Protein AF-A0A5N6YIL3-F1 (afdb_monomer)

Solvent-accessible surface area (backbone atoms only — not comparable to full-atom values): 10388 Å² total; per-residue (Å²): 143,80,87,73,80,80,81,78,75,79,70,88,49,66,19,78,44,77,46,37,92,93,48,68,44,36,40,37,38,36,15,68,20,83,39,85,85,30,60,76,59,33,37,39,39,32,35,77,88,52,69,51,52,28,44,34,36,44,81,94,46,77,46,50,43,33,53,39,82,91,76,67,27,37,34,36,62,47,80,42,73,48,91,70,85,62,84,55,74,40,79,46,60,37,32,42,35,70,35,73,70,19,73,73,68,75,38,62,24,37,36,31,24,40,88,92,45,95,52,66,40,30,40,36,44,42,38,61,91,93,51,94,54,76,53,49,79,48,75,73,61,86,83,50,70,72,49,53,50,49,53,55,51,54,49,50,52,52,52,50,51,51,52,53,53,48,53,54,55,56,51,54,62,57,71,72,66,75,135

Structure (mmCIF, N/CA/C/O backbone):
data_AF-A0A5N6YIL3-F1
#
_entry.id   AF-A0A5N6YIL3-F1
#
loop_
_atom_site.group_PDB
_atom_site.id
_atom_site.type_symbol
_atom_site.label_atom_id
_atom_site.label_alt_id
_atom_site.label_comp_id
_atom_site.label_asym_id
_atom_site.label_entity_id
_atom_site.label_seq_id
_atom_site.pdbx_PDB_ins_code
_atom_site.Cartn_x
_atom_site.Cartn_y
_atom_site.Cartn_z
_atom_site.occupancy
_atom_site.B_iso_or_equiv
_atom_site.auth_seq_id
_atom_site.auth_comp_id
_atom_site.auth_asym_id
_atom_site.auth_atom_id
_atom_site.pdbx_PDB_model_num
ATOM 1 N N . MET A 1 1 ? -25.261 -40.138 7.888 1.00 40.81 1 MET A N 1
ATOM 2 C CA . MET A 1 1 ? -24.995 -38.822 8.504 1.00 40.81 1 MET A CA 1
ATOM 3 C C . MET A 1 1 ? -23.619 -38.363 8.063 1.00 40.81 1 MET A C 1
ATOM 5 O O . MET A 1 1 ? -22.624 -38.855 8.574 1.00 40.81 1 MET A O 1
ATOM 9 N N . THR A 1 2 ? -23.567 -37.462 7.089 1.00 29.12 2 THR A N 1
ATOM 10 C CA . THR A 1 2 ? -22.357 -36.695 6.779 1.00 29.12 2 THR A CA 1
ATOM 11 C C . THR A 1 2 ? -22.832 -35.362 6.229 1.00 29.12 2 THR A C 1
ATOM 13 O O . THR A 1 2 ? -23.078 -35.212 5.038 1.00 29.12 2 THR A O 1
ATOM 16 N N . ILE A 1 3 ? -23.066 -34.413 7.132 1.00 36.16 3 ILE A N 1
ATOM 17 C CA . ILE A 1 3 ? -23.205 -33.011 6.754 1.00 36.16 3 ILE A CA 1
ATOM 18 C C . ILE A 1 3 ? -21.769 -32.513 6.644 1.00 36.16 3 ILE A C 1
ATOM 20 O O . ILE A 1 3 ? -21.160 -32.123 7.636 1.00 36.16 3 ILE A O 1
ATOM 24 N N . ALA A 1 4 ? -21.189 -32.632 5.453 1.00 33.50 4 ALA A N 1
ATOM 25 C CA . ALA A 1 4 ? -20.004 -31.856 5.133 1.00 33.50 4 ALA A CA 1
ATOM 26 C C . ALA A 1 4 ? -20.472 -30.403 4.960 1.00 33.50 4 ALA A C 1
ATOM 28 O O . ALA A 1 4 ? -21.362 -30.164 4.136 1.00 33.50 4 ALA A O 1
ATOM 29 N N . PRO A 1 5 ? -19.941 -29.430 5.719 1.00 37.59 5 PRO A N 1
ATOM 30 C CA . PRO A 1 5 ? -20.230 -28.042 5.428 1.00 37.59 5 PRO A CA 1
ATOM 31 C C . PRO A 1 5 ? -19.590 -27.729 4.075 1.00 37.59 5 PRO A C 1
ATOM 33 O O . PRO A 1 5 ? -18.383 -27.874 3.878 1.00 37.59 5 PRO A O 1
ATOM 36 N N . LYS A 1 6 ? -20.430 -27.354 3.110 1.00 39.25 6 LYS A N 1
ATOM 37 C CA . LYS A 1 6 ? -20.003 -26.744 1.855 1.00 39.25 6 LYS A CA 1
ATOM 38 C C . LYS A 1 6 ? -19.423 -25.381 2.241 1.00 39.25 6 LYS A C 1
ATOM 40 O O . LYS A 1 6 ? -20.169 -24.433 2.463 1.00 39.25 6 LYS A O 1
ATOM 45 N N . ASN A 1 7 ? -18.109 -25.320 2.433 1.00 40.94 7 ASN A N 1
ATOM 46 C CA . ASN A 1 7 ? -17.397 -24.071 2.669 1.00 40.94 7 ASN A CA 1
ATOM 47 C C . ASN A 1 7 ? -17.441 -23.230 1.385 1.00 40.94 7 ASN A C 1
ATOM 49 O O . ASN A 1 7 ? -16.516 -23.274 0.576 1.00 40.94 7 ASN A O 1
ATOM 53 N N . ASP A 1 8 ? -18.504 -22.447 1.211 1.00 41.22 8 ASP A N 1
ATOM 54 C CA . ASP A 1 8 ? -18.433 -21.211 0.436 1.00 41.22 8 ASP A CA 1
ATOM 55 C C . ASP A 1 8 ? -17.625 -20.202 1.268 1.00 41.22 8 ASP A C 1
ATOM 57 O O . ASP A 1 8 ? -18.160 -19.326 1.949 1.00 41.22 8 ASP A O 1
ATOM 61 N N . GLU A 1 9 ? -16.299 -20.358 1.265 1.00 46.47 9 GLU A N 1
ATOM 62 C CA . GLU A 1 9 ? -15.396 -19.310 1.733 1.00 46.47 9 GLU A CA 1
ATOM 63 C C . GLU A 1 9 ? -15.541 -18.117 0.780 1.00 46.47 9 GLU A C 1
ATOM 65 O O . GLU A 1 9 ? -14.911 -18.040 -0.277 1.00 46.47 9 GLU A O 1
ATOM 70 N N . HIS A 1 10 ? -16.414 -17.175 1.139 1.00 54.00 10 HIS A N 1
ATOM 71 C CA . HIS A 1 10 ? -16.491 -15.863 0.509 1.00 54.00 10 HIS A CA 1
ATOM 72 C C . HIS A 1 10 ? -15.166 -15.120 0.740 1.00 54.00 10 HIS A C 1
ATOM 74 O O . HIS A 1 10 ? -15.014 -14.347 1.684 1.00 54.00 10 HIS A O 1
ATOM 80 N N . TYR A 1 11 ? -14.177 -15.354 -0.123 1.00 63.38 11 TYR A N 1
ATOM 81 C CA . TYR A 1 11 ? -12.958 -14.556 -0.138 1.00 63.38 11 TYR A CA 1
ATOM 82 C C . TYR A 1 11 ? -13.319 -13.114 -0.495 1.00 63.38 11 TYR A C 1
ATOM 84 O O . TYR A 1 11 ? -13.776 -12.843 -1.610 1.00 63.38 11 TYR A O 1
ATOM 92 N N . SER A 1 12 ? -13.084 -12.182 0.428 1.00 78.88 12 SER A N 1
ATOM 93 C CA . SER A 1 12 ? -13.209 -10.753 0.144 1.00 78.88 12 SER A CA 1
ATOM 94 C C . SER A 1 12 ? -12.291 -10.382 -1.017 1.00 78.88 12 SER A C 1
ATOM 96 O O . SER A 1 12 ? -11.067 -10.518 -0.934 1.00 78.88 12 SER A O 1
ATOM 98 N N . ARG A 1 13 ? -12.891 -9.931 -2.120 1.00 88.12 13 ARG A N 1
ATOM 99 C CA . ARG A 1 13 ? -12.163 -9.457 -3.296 1.00 88.12 13 ARG A CA 1
ATOM 100 C C . ARG A 1 13 ? -11.974 -7.952 -3.208 1.00 88.12 13 ARG A C 1
ATOM 102 O O . ARG A 1 13 ? -12.906 -7.218 -2.887 1.00 88.12 13 ARG A O 1
ATOM 109 N N . TYR A 1 14 ? -10.759 -7.525 -3.523 1.00 92.06 14 TYR A N 1
ATOM 110 C CA . TYR A 1 14 ? -10.391 -6.123 -3.621 1.00 92.06 14 TYR A CA 1
ATOM 111 C C . TYR A 1 14 ? -9.847 -5.844 -5.013 1.00 92.06 14 TYR A C 1
ATOM 113 O O . TYR A 1 14 ? -9.112 -6.661 -5.574 1.00 92.06 14 TYR A O 1
ATOM 121 N N . PHE A 1 15 ? -10.160 -4.666 -5.536 1.00 93.50 15 PHE A N 1
ATOM 122 C CA . PHE A 1 15 ? -9.671 -4.206 -6.823 1.00 93.50 15 PHE A CA 1
ATOM 123 C C . PHE A 1 15 ? -8.750 -3.013 -6.606 1.00 93.50 15 PHE A C 1
ATOM 125 O O . PHE A 1 15 ? -9.125 -2.035 -5.958 1.00 93.50 15 PHE A O 1
ATOM 132 N N . VAL A 1 16 ? -7.534 -3.103 -7.142 1.00 94.50 16 VAL A N 1
ATOM 133 C CA . VAL A 1 16 ? -6.548 -2.021 -7.114 1.00 94.50 16 VAL A CA 1
ATOM 134 C C . VAL A 1 16 ? -6.552 -1.358 -8.483 1.00 94.50 16 VAL A C 1
ATOM 136 O O . VAL A 1 16 ? -6.083 -1.930 -9.465 1.00 94.50 16 VAL A O 1
ATOM 139 N N . HIS A 1 17 ? -7.085 -0.146 -8.550 1.00 95.19 17 HIS A N 1
ATOM 140 C CA . HIS A 1 17 ? -7.058 0.670 -9.752 1.00 95.19 17 HIS A CA 1
ATOM 141 C C . HIS A 1 17 ? -5.819 1.565 -9.732 1.00 95.19 17 HIS A C 1
ATOM 143 O O . HIS A 1 17 ? -5.645 2.348 -8.800 1.00 95.19 17 HIS A O 1
ATOM 149 N N . ILE A 1 18 ? -4.966 1.460 -10.752 1.00 93.44 18 ILE A N 1
ATOM 150 C CA . ILE A 1 18 ? -3.751 2.270 -10.885 1.00 93.44 18 ILE A CA 1
ATOM 151 C C . ILE A 1 18 ? -3.903 3.173 -12.107 1.00 93.44 18 ILE A C 1
ATOM 153 O O . ILE A 1 18 ? -4.076 2.688 -13.224 1.00 93.44 18 ILE A O 1
ATOM 157 N N . ASN A 1 19 ? -3.802 4.479 -11.893 1.00 91.50 19 ASN A N 1
ATOM 158 C CA . ASN A 1 19 ? -3.755 5.493 -12.935 1.00 91.50 19 ASN A CA 1
ATOM 159 C C . ASN A 1 19 ? -2.422 6.255 -12.872 1.00 91.50 19 ASN A C 1
ATOM 161 O O . ASN A 1 19 ? -1.702 6.222 -11.873 1.00 91.50 19 ASN A O 1
ATOM 165 N N . GLY A 1 20 ? -2.086 6.949 -13.957 1.00 79.94 20 GLY A N 1
ATOM 166 C CA . GLY A 1 20 ? -0.891 7.777 -14.034 1.00 79.94 20 GLY A CA 1
ATOM 167 C C . GLY A 1 20 ? 0.245 7.161 -14.837 1.00 79.94 20 GLY A C 1
ATOM 168 O O . GLY A 1 20 ? 1.365 7.634 -14.737 1.00 79.94 20 GLY A O 1
ATOM 169 N N . LEU A 1 21 ? 0.003 6.148 -15.678 1.00 71.81 21 LEU A N 1
ATOM 170 C CA . LEU A 1 21 ? 1.027 5.589 -16.581 1.00 71.81 21 LEU A CA 1
ATOM 171 C C . LEU A 1 21 ? 1.721 6.667 -17.433 1.00 71.81 21 LEU A C 1
ATOM 173 O O . LEU A 1 21 ? 2.942 6.620 -17.566 1.00 71.81 21 LEU A O 1
ATOM 177 N N . PHE A 1 22 ? 0.982 7.689 -17.870 1.00 74.00 22 PHE A N 1
ATOM 178 C CA . PHE A 1 22 ? 1.474 8.780 -18.725 1.00 74.00 22 PHE A CA 1
ATOM 179 C C . PHE A 1 22 ? 1.657 10.130 -18.009 1.00 74.00 22 PHE A C 1
ATOM 181 O O . PHE A 1 22 ? 1.953 11.126 -18.655 1.00 74.00 22 PHE A O 1
ATOM 188 N N . HIS A 1 23 ? 1.498 10.178 -16.683 1.00 83.81 23 HIS A N 1
ATOM 189 C CA . HIS A 1 23 ? 1.647 11.405 -15.890 1.00 83.81 23 HIS A CA 1
ATOM 190 C C . HIS A 1 23 ? 2.804 11.291 -14.900 1.00 83.81 23 HIS A C 1
ATOM 192 O O . HIS A 1 23 ? 3.223 10.188 -14.558 1.00 83.81 23 HIS A O 1
ATOM 198 N N . ASP A 1 24 ? 3.305 12.410 -14.385 1.00 89.12 24 ASP A N 1
ATOM 199 C CA . ASP A 1 24 ? 4.356 12.389 -13.356 1.00 89.12 24 ASP A CA 1
ATOM 200 C C . ASP A 1 24 ? 3.867 11.812 -12.028 1.00 89.12 24 ASP A C 1
ATOM 202 O O . ASP A 1 24 ? 4.653 11.290 -11.236 1.00 89.12 24 ASP A O 1
ATOM 206 N N . ASN A 1 25 ? 2.558 11.875 -11.798 1.00 93.19 25 ASN A N 1
ATOM 207 C CA . ASN A 1 25 ? 1.914 11.340 -10.615 1.00 93.19 25 ASN A CA 1
ATOM 208 C C . ASN A 1 25 ? 1.293 9.978 -10.912 1.00 93.19 25 ASN A C 1
ATOM 210 O O . ASN A 1 25 ? 0.727 9.747 -11.977 1.00 93.19 25 ASN A O 1
ATOM 214 N N . THR A 1 26 ? 1.418 9.084 -9.941 1.00 94.81 26 THR A N 1
ATOM 215 C CA . THR A 1 26 ? 0.742 7.792 -9.890 1.00 94.81 26 THR A CA 1
ATOM 216 C C . THR A 1 26 ? -0.353 7.875 -8.844 1.00 94.81 26 THR A C 1
ATOM 218 O O . THR A 1 26 ? -0.092 8.285 -7.711 1.00 94.81 26 THR A O 1
ATOM 221 N N . ASP A 1 27 ? -1.552 7.464 -9.232 1.00 96.06 27 ASP A N 1
ATOM 222 C CA . ASP A 1 27 ? -2.732 7.389 -8.383 1.00 96.06 27 ASP A CA 1
ATOM 223 C C . ASP A 1 27 ? -3.147 5.927 -8.242 1.00 96.06 27 ASP A C 1
ATOM 225 O O . ASP A 1 27 ? -3.363 5.232 -9.232 1.00 96.06 27 ASP A O 1
ATOM 229 N N . ILE A 1 28 ? -3.270 5.454 -7.010 1.00 96.31 28 ILE A N 1
ATOM 230 C CA . ILE A 1 28 ? -3.708 4.100 -6.681 1.00 96.31 28 ILE A CA 1
ATOM 231 C C . ILE A 1 28 ? -4.981 4.220 -5.864 1.00 96.31 28 ILE A C 1
ATOM 233 O O . ILE A 1 28 ? -4.991 4.907 -4.850 1.00 96.31 28 ILE A O 1
ATOM 237 N N . THR A 1 29 ? -6.045 3.543 -6.276 1.00 97.25 29 THR A N 1
ATOM 238 C CA . THR A 1 29 ? -7.324 3.506 -5.557 1.00 97.25 29 THR A CA 1
ATOM 239 C C . THR A 1 29 ? -7.681 2.062 -5.238 1.00 97.25 29 THR A C 1
ATOM 241 O O . THR A 1 29 ? -7.625 1.199 -6.114 1.00 97.25 29 THR A O 1
ATOM 244 N N . LEU A 1 30 ? -8.029 1.788 -3.981 1.00 96.19 30 LEU A N 1
ATOM 245 C CA . LEU A 1 30 ? -8.488 0.475 -3.539 1.00 96.19 30 LEU A CA 1
ATOM 246 C C . LEU A 1 30 ? -10.014 0.457 -3.461 1.00 96.19 30 LEU A C 1
ATOM 248 O O . LEU A 1 30 ? -10.611 1.338 -2.844 1.00 96.19 30 LEU A O 1
ATOM 252 N N . HIS A 1 31 ? -10.631 -0.577 -4.025 1.00 94.94 31 HIS A N 1
ATOM 253 C CA . HIS A 1 31 ? -12.078 -0.770 -4.033 1.00 94.94 31 HIS A CA 1
ATOM 254 C C . HIS A 1 31 ? -12.471 -2.066 -3.314 1.00 94.94 31 HIS A C 1
ATOM 256 O O . HIS A 1 31 ? -11.799 -3.089 -3.448 1.00 94.94 31 HIS A O 1
ATOM 262 N N . ALA A 1 32 ? -13.594 -2.034 -2.593 1.00 92.81 32 ALA A N 1
ATOM 263 C CA . ALA A 1 32 ? -14.222 -3.194 -1.951 1.00 92.81 32 ALA A CA 1
ATOM 264 C C . ALA A 1 32 ? -15.076 -4.004 -2.946 1.00 92.81 32 ALA A C 1
ATOM 266 O O . ALA A 1 32 ? -16.286 -4.141 -2.779 1.00 92.81 32 ALA A O 1
ATOM 267 N N . SER A 1 33 ? -14.470 -4.442 -4.043 1.00 90.94 33 SER A N 1
ATOM 268 C CA . SER A 1 33 ? -15.115 -5.198 -5.120 1.00 90.94 33 SER A CA 1
ATOM 269 C C . SER A 1 33 ? -14.034 -5.893 -5.947 1.00 90.94 33 SER A C 1
ATOM 271 O O . SER A 1 33 ? -12.845 -5.640 -5.771 1.00 90.94 33 SER A O 1
ATOM 273 N N . ASP A 1 34 ? -14.437 -6.749 -6.873 1.00 89.50 34 ASP A N 1
ATOM 274 C CA . ASP A 1 34 ? -13.591 -7.275 -7.941 1.00 89.50 34 ASP A CA 1
ATOM 275 C C . ASP A 1 34 ? -13.427 -6.307 -9.128 1.00 89.50 34 ASP A C 1
ATOM 277 O O . ASP A 1 34 ? -12.701 -6.616 -10.072 1.00 89.50 34 ASP A O 1
ATOM 281 N N . SER A 1 35 ? -14.046 -5.123 -9.077 1.00 91.00 35 SER A N 1
ATOM 282 C CA . SER A 1 35 ? -13.942 -4.096 -10.114 1.00 91.00 35 SER A CA 1
ATOM 283 C C . SER A 1 35 ? -13.766 -2.681 -9.551 1.00 91.00 35 SER A C 1
ATOM 285 O O . SER A 1 35 ? -14.031 -2.403 -8.378 1.00 91.00 35 SER A O 1
ATOM 287 N N . LYS A 1 36 ? -13.380 -1.742 -10.427 1.00 90.00 36 LYS A N 1
ATOM 288 C CA . LYS A 1 36 ? -13.261 -0.304 -10.112 1.00 90.00 36 LYS A CA 1
ATOM 289 C C . LYS A 1 36 ? -14.585 0.379 -9.740 1.00 90.00 36 LYS A C 1
ATOM 291 O O . LYS A 1 36 ? -14.569 1.517 -9.287 1.00 90.00 36 LYS A O 1
ATOM 296 N N . ASN A 1 37 ? -15.720 -0.283 -9.961 1.00 91.38 37 ASN A N 1
ATOM 297 C CA . ASN A 1 37 ? -17.044 0.278 -9.685 1.00 91.38 37 ASN A CA 1
ATOM 298 C C . ASN A 1 37 ? -17.467 0.078 -8.219 1.00 91.38 37 ASN A C 1
ATOM 300 O O . ASN A 1 37 ? -18.498 0.595 -7.799 1.00 91.38 37 ASN A O 1
ATOM 304 N N . GLY A 1 38 ? -16.690 -0.677 -7.435 1.00 90.00 38 GLY A N 1
ATOM 305 C CA . GLY A 1 38 ? -16.943 -0.861 -6.011 1.00 90.00 38 GLY A CA 1
ATOM 306 C C . GLY A 1 38 ? -16.648 0.379 -5.170 1.00 90.00 38 GLY A C 1
ATOM 307 O O . GLY A 1 38 ? -15.915 1.284 -5.582 1.00 90.00 38 GLY A O 1
ATOM 308 N N . ARG A 1 39 ? -17.162 0.367 -3.933 1.00 93.62 39 ARG A N 1
ATOM 309 C CA . ARG A 1 39 ? -16.903 1.404 -2.923 1.00 93.62 39 ARG A CA 1
ATOM 310 C C . ARG A 1 39 ? -15.400 1.616 -2.743 1.00 93.62 39 ARG A C 1
ATOM 312 O O . ARG A 1 39 ? -14.673 0.658 -2.473 1.00 93.62 39 ARG A O 1
ATOM 319 N N . ILE A 1 40 ? -14.965 2.869 -2.840 1.00 95.06 40 ILE A N 1
ATOM 320 C CA . ILE A 1 40 ? -13.581 3.263 -2.572 1.00 95.06 40 ILE A CA 1
ATOM 321 C C . ILE A 1 40 ? -13.295 3.072 -1.082 1.00 95.06 40 ILE A C 1
ATOM 323 O O . ILE A 1 40 ? -14.031 3.561 -0.228 1.00 95.06 40 ILE A O 1
ATOM 327 N N . LEU A 1 41 ? -12.225 2.343 -0.783 1.00 94.44 41 LEU A N 1
ATOM 328 C CA . LEU A 1 41 ? -11.725 2.135 0.572 1.00 94.44 41 LEU A CA 1
ATOM 329 C C . LEU A 1 41 ? -10.643 3.151 0.931 1.00 94.44 41 LEU A C 1
ATOM 331 O O . LEU A 1 41 ? -10.586 3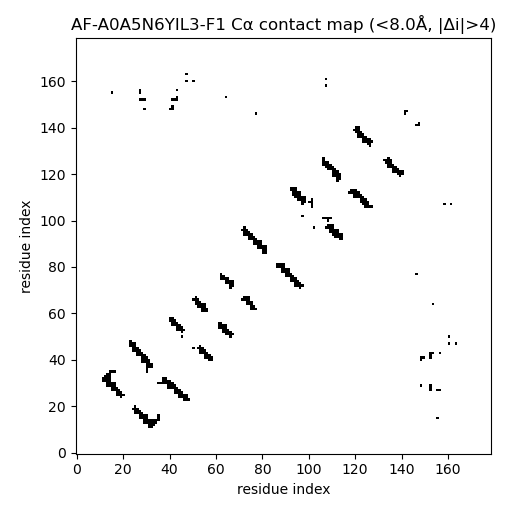.609 2.065 1.00 94.44 41 LEU A O 1
ATOM 335 N N . GLY A 1 42 ? -9.806 3.521 -0.035 1.00 95.62 42 GL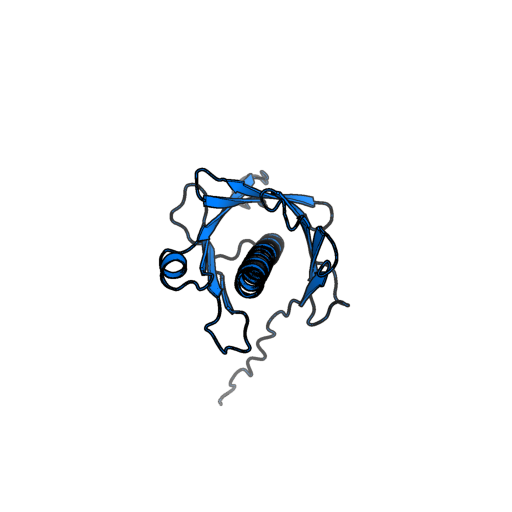Y A N 1
ATOM 336 C CA . GLY A 1 42 ? -8.753 4.509 0.144 1.00 95.62 42 GLY A CA 1
ATOM 337 C C . GLY A 1 42 ? -7.933 4.704 -1.122 1.00 95.62 42 GLY A C 1
ATOM 338 O O . GLY A 1 42 ? -8.082 3.964 -2.099 1.00 95.62 42 GLY A O 1
ATOM 339 N N . SER A 1 43 ? -7.053 5.697 -1.097 1.00 97.00 43 SER A N 1
ATOM 340 C CA . SER A 1 43 ? -6.196 6.035 -2.227 1.00 97.00 43 SER A CA 1
ATOM 341 C C . SER A 1 43 ? -4.786 6.416 -1.801 1.00 97.00 43 SER A C 1
ATOM 343 O O . SER A 1 43 ? -4.575 6.986 -0.732 1.00 97.00 43 SER A O 1
ATOM 345 N N . CYS A 1 44 ? -3.819 6.138 -2.667 1.00 97.06 44 CYS A N 1
ATOM 346 C CA . CYS A 1 44 ? -2.439 6.558 -2.529 1.00 97.06 44 CYS A CA 1
ATOM 347 C C . CYS A 1 44 ? -2.007 7.355 -3.759 1.00 97.06 44 CYS A C 1
ATOM 349 O O . CYS A 1 44 ? -2.240 6.919 -4.884 1.00 97.06 44 CYS A O 1
ATOM 351 N N . ARG A 1 45 ? -1.348 8.496 -3.550 1.00 96.31 45 ARG A N 1
ATOM 352 C CA . ARG A 1 45 ? -0.770 9.315 -4.620 1.00 96.31 45 ARG A CA 1
ATOM 353 C C . ARG A 1 45 ? 0.710 9.551 -4.370 1.00 96.31 45 ARG A C 1
ATOM 355 O O . ARG A 1 45 ? 1.104 9.919 -3.262 1.00 96.31 45 ARG A O 1
ATOM 362 N N . PHE A 1 46 ? 1.528 9.411 -5.406 1.00 95.62 46 PHE A N 1
ATOM 363 C CA . PHE A 1 46 ? 2.937 9.799 -5.354 1.00 95.62 46 PHE A CA 1
ATOM 364 C C . PHE A 1 46 ? 3.475 10.224 -6.715 1.00 95.62 46 PHE A C 1
ATOM 366 O O . PHE A 1 46 ? 2.994 9.785 -7.757 1.00 95.62 46 PHE A O 1
ATOM 373 N N . ASN A 1 47 ? 4.517 11.050 -6.700 1.00 93.69 47 ASN A N 1
ATOM 374 C CA . ASN A 1 47 ? 5.254 11.408 -7.901 1.00 93.69 47 ASN A CA 1
ATOM 375 C C . ASN A 1 47 ? 6.286 10.313 -8.223 1.00 93.69 47 ASN A C 1
ATOM 377 O O . ASN A 1 47 ? 7.026 9.860 -7.348 1.00 93.69 47 ASN A O 1
ATOM 381 N N . LYS A 1 48 ? 6.361 9.889 -9.486 1.00 87.81 48 LYS A N 1
ATOM 382 C CA . LYS A 1 48 ? 7.214 8.782 -9.955 1.00 87.81 48 LYS A CA 1
ATOM 383 C C . LYS A 1 48 ? 8.706 9.008 -9.717 1.00 87.81 48 LYS A C 1
ATOM 385 O O . LYS A 1 48 ? 9.457 8.033 -9.588 1.00 87.81 48 LYS A O 1
ATOM 390 N N . PHE A 1 49 ? 9.119 10.273 -9.683 1.00 86.62 49 PHE A N 1
ATOM 391 C CA . PHE A 1 49 ? 10.495 10.709 -9.462 1.00 86.62 49 PHE A CA 1
ATOM 392 C C . PHE A 1 49 ? 10.756 11.027 -7.983 1.00 86.62 49 PHE A C 1
ATOM 394 O O . PHE A 1 49 ? 11.864 10.816 -7.498 1.00 86.62 49 PHE A O 1
ATOM 401 N N . HIS A 1 50 ? 9.717 11.403 -7.230 1.00 88.75 50 HIS A N 1
ATOM 402 C CA . HIS A 1 50 ? 9.794 11.752 -5.808 1.00 88.75 50 HIS A CA 1
ATOM 403 C C . HIS A 1 50 ? 8.959 10.786 -4.958 1.00 88.75 50 HIS A C 1
ATOM 405 O O . HIS A 1 50 ? 7.870 11.096 -4.484 1.00 88.75 50 HIS A O 1
ATOM 411 N N . THR A 1 51 ? 9.494 9.578 -4.762 1.00 87.56 51 THR A N 1
ATOM 412 C CA . THR A 1 51 ? 8.793 8.470 -4.077 1.00 87.56 51 THR A CA 1
ATOM 413 C C . THR A 1 51 ? 9.112 8.358 -2.581 1.00 87.56 51 THR A C 1
ATOM 415 O O . THR A 1 51 ? 8.801 7.344 -1.953 1.00 87.56 51 THR A O 1
ATOM 418 N N . THR A 1 52 ? 9.776 9.359 -1.999 1.00 92.88 52 THR A N 1
ATOM 419 C CA . THR A 1 52 ? 10.134 9.391 -0.570 1.00 92.88 52 THR A CA 1
ATOM 420 C C . THR A 1 52 ? 8.942 9.696 0.329 1.00 92.88 52 THR A C 1
ATOM 422 O O . THR A 1 52 ? 8.962 9.342 1.502 1.00 92.88 52 THR A O 1
ATOM 425 N N . ARG A 1 53 ? 7.893 10.313 -0.219 1.00 94.94 53 ARG A N 1
ATOM 426 C CA . ARG A 1 53 ? 6.648 10.622 0.478 1.00 94.94 53 ARG A CA 1
ATOM 427 C C . ARG A 1 53 ? 5.476 10.305 -0.437 1.00 94.94 53 ARG A C 1
ATOM 429 O O . ARG A 1 53 ? 5.341 10.910 -1.496 1.00 94.94 53 ARG A O 1
ATOM 436 N N . MET A 1 54 ? 4.634 9.367 -0.023 1.00 96.88 54 MET A N 1
ATOM 437 C CA . MET A 1 54 ? 3.405 9.021 -0.736 1.00 96.88 54 MET A CA 1
ATOM 438 C C . MET A 1 54 ? 2.213 9.413 0.126 1.00 96.88 54 MET A C 1
ATOM 440 O O . MET A 1 54 ? 2.159 9.064 1.305 1.00 96.88 54 MET A O 1
ATOM 444 N N . HIS A 1 55 ? 1.282 10.164 -0.448 1.00 96.81 55 HIS A N 1
ATOM 445 C CA . HIS A 1 55 ? 0.073 10.600 0.235 1.00 96.81 55 HIS A CA 1
ATOM 446 C C . HIS A 1 55 ? -0.906 9.434 0.329 1.00 96.81 55 HIS A C 1
ATOM 448 O O . HIS A 1 55 ? -1.120 8.748 -0.668 1.00 96.81 55 HIS A O 1
ATOM 454 N N . LEU A 1 56 ? -1.489 9.215 1.503 1.00 95.88 56 LEU A N 1
ATOM 455 C CA . LEU A 1 56 ? -2.507 8.201 1.758 1.00 95.88 56 LEU A CA 1
ATOM 456 C C . LEU A 1 56 ? -3.798 8.897 2.183 1.00 95.88 56 LEU A C 1
ATOM 458 O O . LEU A 1 56 ? -3.775 9.831 2.984 1.00 95.88 56 LEU A O 1
ATOM 462 N N . THR A 1 57 ? -4.925 8.421 1.674 1.00 94.31 57 THR A N 1
ATOM 463 C CA . THR A 1 57 ? -6.259 8.919 2.019 1.00 94.31 57 THR A CA 1
ATOM 464 C C . THR A 1 57 ? -7.166 7.736 2.305 1.00 94.31 57 THR A C 1
ATOM 466 O O . THR A 1 57 ? -7.205 6.784 1.525 1.00 94.31 57 THR A O 1
ATOM 469 N N . LEU A 1 58 ? -7.874 7.788 3.428 1.00 89.56 58 LEU A N 1
ATOM 470 C CA . LEU A 1 58 ? -8.754 6.733 3.909 1.00 89.56 58 LEU A CA 1
ATOM 471 C C . LEU A 1 58 ? -10.025 7.366 4.487 1.00 89.56 58 LEU A C 1
ATOM 473 O O . LEU A 1 58 ? -10.033 7.810 5.634 1.00 89.56 58 LEU A O 1
ATOM 477 N N . GLY A 1 59 ? -11.086 7.451 3.681 1.00 83.81 59 GLY A N 1
ATOM 478 C CA . GLY A 1 59 ? -12.232 8.303 4.016 1.00 83.81 59 GLY A CA 1
ATOM 479 C C . GLY A 1 59 ? -11.765 9.742 4.263 1.00 83.81 59 GLY A C 1
ATOM 480 O O . GLY A 1 59 ? -11.062 10.305 3.426 1.00 83.81 59 GLY A O 1
ATOM 481 N N . ASP A 1 60 ? -12.074 10.282 5.442 1.00 80.12 60 ASP A N 1
ATOM 482 C CA . ASP A 1 60 ? -11.671 11.637 5.853 1.00 80.12 60 ASP A CA 1
ATOM 483 C C . ASP A 1 60 ? -10.252 11.708 6.451 1.00 80.12 60 ASP A C 1
ATOM 485 O O . ASP A 1 60 ? -9.742 12.788 6.749 1.00 80.12 60 ASP A O 1
ATOM 489 N N . GLN A 1 61 ? -9.586 10.565 6.648 1.00 82.94 61 GLN A N 1
ATOM 490 C CA . GLN A 1 61 ? -8.245 10.521 7.226 1.00 82.94 61 GLN A CA 1
ATOM 491 C C . GLN A 1 61 ? -7.165 10.665 6.154 1.00 82.94 61 GLN A C 1
ATOM 493 O O . GLN A 1 61 ? -7.190 9.997 5.118 1.00 82.94 61 GLN A O 1
ATOM 498 N N . GLN A 1 62 ? -6.155 11.484 6.448 1.00 89.69 62 GLN A N 1
ATOM 499 C CA . GLN A 1 62 ? -4.939 11.602 5.647 1.00 89.69 62 GLN A CA 1
ATOM 500 C C . GLN A 1 62 ? -3.729 11.080 6.419 1.00 89.69 62 GLN A C 1
ATOM 502 O O . GLN A 1 62 ? -3.590 11.291 7.624 1.00 89.69 62 GLN A O 1
ATOM 507 N N . SER A 1 63 ? -2.838 10.389 5.715 1.00 91.06 63 SER A N 1
ATOM 508 C CA . SER A 1 63 ? -1.585 9.868 6.260 1.00 91.06 63 SER A CA 1
ATOM 509 C C . SER A 1 63 ? -0.510 9.860 5.172 1.00 91.06 63 SER A C 1
ATOM 511 O O . SER A 1 63 ? -0.747 10.264 4.032 1.00 91.06 63 SER A O 1
ATOM 513 N N . TYR A 1 64 ? 0.693 9.412 5.518 1.00 94.56 64 TYR A N 1
ATOM 514 C CA . TYR A 1 64 ? 1.814 9.341 4.589 1.00 94.56 64 TYR A CA 1
ATOM 515 C C . TYR A 1 64 ? 2.558 8.019 4.726 1.00 94.56 64 TYR A C 1
ATOM 517 O O . TYR A 1 64 ? 2.754 7.521 5.834 1.00 94.56 64 TYR A O 1
ATOM 525 N N . LEU A 1 65 ? 3.004 7.495 3.585 1.00 96.56 65 LEU A N 1
ATOM 526 C CA . LEU A 1 65 ? 4.023 6.458 3.502 1.00 96.56 65 LEU A CA 1
ATOM 527 C C . LEU A 1 65 ? 5.373 7.141 3.246 1.00 96.56 65 LEU A C 1
ATOM 529 O O . LEU A 1 65 ? 5.593 7.711 2.173 1.00 96.56 65 LEU A O 1
ATOM 533 N N . MET A 1 66 ? 6.251 7.119 4.245 1.00 96.69 66 MET A N 1
ATOM 534 C CA . MET A 1 66 ? 7.497 7.885 4.294 1.00 96.69 66 MET A CA 1
ATOM 535 C C . MET A 1 66 ? 8.708 6.964 4.164 1.00 96.69 66 MET A C 1
ATOM 537 O O . MET A 1 66 ? 8.840 6.005 4.912 1.00 96.69 66 MET A O 1
ATOM 541 N N . PHE A 1 67 ? 9.616 7.257 3.238 1.00 96.06 67 PHE A N 1
ATOM 542 C CA . PHE A 1 67 ? 10.896 6.564 3.140 1.00 96.06 67 PHE A CA 1
ATOM 543 C C . PHE A 1 67 ? 11.899 7.160 4.126 1.00 96.06 67 PHE A C 1
ATOM 545 O O . PHE A 1 67 ? 12.132 8.368 4.112 1.00 96.06 67 PHE A O 1
ATOM 552 N N . SER A 1 68 ? 12.547 6.311 4.916 1.00 93.38 68 SER A N 1
ATOM 553 C CA . SER A 1 68 ? 13.687 6.677 5.753 1.00 93.38 68 SER A CA 1
ATOM 554 C C . SER A 1 68 ? 14.976 6.160 5.101 1.00 93.38 68 SER A C 1
ATOM 556 O O . SER A 1 68 ? 15.204 4.948 5.094 1.00 93.38 68 SER A O 1
ATOM 558 N N . PRO A 1 69 ? 15.842 7.042 4.559 1.00 88.50 69 PRO A N 1
ATOM 559 C CA . PRO A 1 69 ? 17.101 6.628 3.936 1.00 88.50 69 PRO A CA 1
ATOM 560 C C . PRO A 1 69 ? 18.046 5.907 4.899 1.00 88.50 69 PRO A C 1
ATOM 562 O O . PRO A 1 69 ? 18.738 4.983 4.491 1.00 88.50 69 PRO A O 1
ATOM 565 N N . GLN A 1 70 ? 18.034 6.298 6.177 1.00 87.50 70 GLN A N 1
ATOM 566 C CA . GLN A 1 70 ? 18.890 5.731 7.225 1.00 87.50 70 GLN A CA 1
ATOM 567 C C . GLN A 1 70 ? 18.569 4.257 7.491 1.00 87.50 70 GLN A C 1
ATOM 569 O O . GLN A 1 70 ? 19.466 3.443 7.667 1.00 87.50 70 GLN A O 1
ATOM 574 N N . SER A 1 71 ? 17.279 3.913 7.501 1.00 85.69 71 SER A N 1
ATOM 575 C CA . SER A 1 71 ? 16.820 2.543 7.751 1.00 85.69 71 SER A CA 1
ATOM 576 C C . SER A 1 71 ? 16.558 1.750 6.468 1.00 85.69 71 SER A C 1
ATOM 578 O O . SER A 1 71 ? 16.385 0.535 6.518 1.00 85.69 71 SER A O 1
ATOM 580 N N . GLY A 1 72 ? 16.469 2.416 5.312 1.00 89.69 72 GLY A N 1
ATOM 581 C CA . GLY A 1 72 ? 16.031 1.804 4.057 1.00 89.69 72 GLY A CA 1
ATOM 582 C C . GLY A 1 72 ? 14.579 1.308 4.093 1.00 89.69 72 GLY A C 1
ATOM 583 O O . GLY A 1 72 ? 14.212 0.437 3.300 1.00 89.69 72 GLY A O 1
ATOM 584 N N . CYS A 1 73 ? 13.764 1.828 5.014 1.00 93.31 73 CYS A N 1
ATOM 585 C CA . CYS A 1 73 ? 12.405 1.363 5.285 1.00 93.31 73 CYS A CA 1
ATOM 586 C C . CYS A 1 73 ? 11.354 2.401 4.885 1.00 93.31 73 CYS A C 1
ATOM 588 O O . 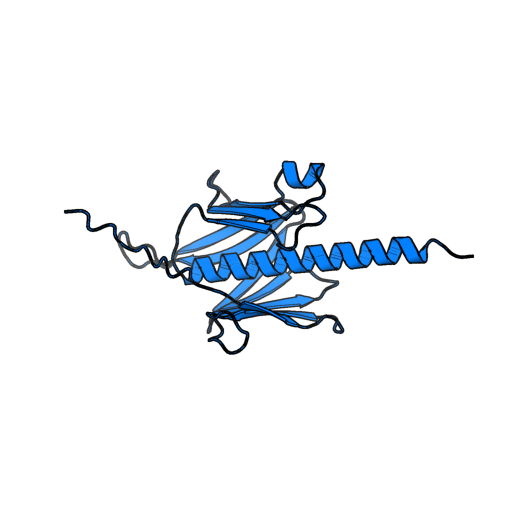CYS A 1 73 ? 11.633 3.598 4.795 1.00 93.31 73 CYS A O 1
ATOM 590 N N . TYR A 1 74 ? 10.126 1.931 4.684 1.00 96.19 74 TYR A N 1
ATOM 591 C CA . TYR A 1 74 ? 8.955 2.773 4.479 1.00 96.19 74 TYR A CA 1
ATOM 592 C C . TYR A 1 74 ? 8.041 2.729 5.698 1.00 96.19 74 TYR A C 1
ATOM 594 O O . TYR A 1 74 ? 7.526 1.661 6.013 1.00 96.19 74 TYR A O 1
ATOM 602 N N . SER A 1 75 ? 7.808 3.861 6.356 1.00 95.50 75 SER A N 1
ATOM 603 C CA . SER A 1 75 ? 6.941 3.940 7.529 1.00 95.50 75 SER A CA 1
ATOM 604 C C . SER A 1 75 ? 5.595 4.584 7.233 1.00 95.50 75 SER A C 1
ATOM 606 O O . SER A 1 75 ? 5.467 5.453 6.371 1.00 95.50 75 SER A O 1
ATOM 608 N N . TRP A 1 76 ? 4.572 4.135 7.945 1.00 94.75 76 TRP A N 1
ATOM 609 C CA . TRP A 1 76 ? 3.259 4.765 7.984 1.00 94.75 76 TRP A CA 1
ATOM 610 C C . TRP A 1 76 ? 2.662 4.580 9.373 1.00 94.75 76 TRP A C 1
ATOM 612 O O . TRP A 1 76 ? 3.108 3.747 10.159 1.00 94.75 76 TRP A O 1
ATOM 622 N N . SER A 1 77 ? 1.639 5.368 9.691 1.00 90.81 77 SER A N 1
ATOM 623 C CA . SER A 1 77 ? 0.988 5.292 10.997 1.00 90.81 77 SER A CA 1
ATOM 624 C C . SER A 1 77 ? -0.523 5.335 10.873 1.00 90.81 77 SER A C 1
ATOM 626 O O . SER A 1 77 ? -1.065 5.914 9.926 1.00 90.81 77 SER A O 1
ATOM 628 N N . LEU A 1 78 ? -1.178 4.711 11.846 1.00 86.25 78 LEU A N 1
ATOM 629 C CA . LEU A 1 78 ? -2.624 4.642 11.966 1.00 86.25 78 LEU A CA 1
ATOM 630 C C . LEU A 1 78 ? -3.030 4.903 13.415 1.00 86.25 78 LEU A C 1
ATOM 632 O O . LEU A 1 78 ? -2.362 4.456 14.348 1.00 86.25 78 LEU A O 1
ATOM 636 N N . MET A 1 79 ? -4.139 5.613 13.597 1.00 79.69 79 MET A N 1
ATOM 637 C CA . MET A 1 79 ? -4.784 5.734 14.900 1.00 79.69 79 MET A CA 1
ATOM 638 C C . MET A 1 79 ? -5.548 4.443 15.184 1.00 79.69 79 MET A C 1
ATOM 640 O O . MET A 1 79 ? -6.509 4.123 14.488 1.00 79.69 79 MET A O 1
ATOM 644 N N . VAL A 1 80 ? -5.105 3.692 16.189 1.00 68.62 80 VAL A N 1
ATOM 645 C CA . VAL A 1 80 ? -5.739 2.447 16.627 1.00 68.62 80 VAL A CA 1
ATOM 646 C C . VAL A 1 80 ? -6.375 2.696 17.990 1.00 68.62 80 VAL A C 1
ATOM 648 O O . VAL A 1 80 ? -5.735 3.225 18.898 1.00 68.62 80 VAL A O 1
ATOM 651 N N . ILE A 1 81 ? -7.643 2.325 18.148 1.00 60.81 81 ILE A N 1
ATOM 652 C CA . ILE A 1 81 ? -8.322 2.375 19.446 1.00 60.81 81 ILE A CA 1
ATOM 653 C C . ILE A 1 81 ? -8.025 1.055 20.159 1.00 60.81 81 ILE A C 1
ATOM 655 O O . ILE A 1 81 ? -8.375 -0.009 19.649 1.00 60.81 81 ILE A O 1
ATOM 659 N N . ARG A 1 82 ? -7.366 1.097 21.324 1.00 55.81 82 ARG A N 1
ATOM 660 C CA . ARG A 1 82 ? -7.256 -0.089 22.187 1.00 55.81 82 ARG A CA 1
ATOM 661 C C . ARG A 1 82 ? -8.529 -0.225 23.021 1.00 55.81 82 ARG A C 1
ATOM 663 O O . ARG A 1 82 ? -9.068 0.765 23.502 1.00 55.81 82 ARG A O 1
ATOM 670 N N . HIS A 1 83 ? -9.001 -1.458 23.182 1.00 51.75 83 HIS A N 1
ATOM 671 C CA . HIS A 1 83 ? -10.201 -1.776 23.966 1.00 51.75 83 HIS A CA 1
ATOM 672 C C . HIS A 1 83 ? -9.929 -2.003 25.464 1.00 51.75 83 HIS A C 1
ATOM 674 O O . HIS A 1 83 ? -10.860 -2.270 26.217 1.00 51.75 83 HIS A O 1
ATOM 680 N N . THR A 1 84 ? -8.679 -1.897 25.914 1.00 47.44 84 THR A N 1
ATOM 681 C CA . THR A 1 84 ? -8.285 -2.128 27.310 1.00 47.44 84 THR A CA 1
ATOM 682 C C . THR A 1 84 ? -8.157 -0.797 28.049 1.00 47.44 84 THR A C 1
ATOM 684 O O . THR A 1 84 ? -7.276 -0.014 27.710 1.00 47.44 84 THR A O 1
ATOM 687 N N . GLU A 1 85 ? -9.047 -0.577 29.023 1.00 45.94 85 GLU A N 1
ATOM 688 C CA . GLU A 1 85 ? -9.068 0.529 30.000 1.00 45.94 85 GLU A CA 1
ATOM 689 C C . GLU A 1 85 ? -8.978 1.946 29.413 1.00 45.94 85 GLU A C 1
ATOM 691 O O . GLU A 1 85 ? -7.932 2.585 29.360 1.00 45.94 85 GLU A O 1
ATOM 696 N N . GLY A 1 86 ? -10.139 2.465 29.005 1.00 53.28 86 GLY A N 1
ATOM 697 C CA . GLY A 1 86 ? -10.268 3.803 28.437 1.00 53.28 86 GLY A CA 1
ATOM 698 C C . GLY A 1 86 ? -9.976 3.808 26.938 1.00 53.28 86 GLY A C 1
ATOM 699 O O . GLY A 1 86 ? -8.974 3.287 26.460 1.00 53.28 86 GLY A O 1
ATOM 700 N N . LYS A 1 87 ? -10.880 4.403 26.156 1.00 57.41 87 LYS A N 1
ATOM 701 C CA . LYS A 1 87 ? -10.726 4.552 24.702 1.00 57.41 87 LYS A CA 1
ATOM 702 C C . LYS A 1 87 ? -9.682 5.630 24.395 1.00 57.41 87 LYS A C 1
ATOM 704 O O . LYS A 1 87 ? -10.031 6.682 23.869 1.00 57.41 87 LYS A O 1
ATOM 709 N N . VAL A 1 88 ? -8.418 5.406 24.746 1.00 62.94 88 VAL A N 1
ATOM 710 C CA . VAL A 1 88 ? -7.334 6.313 24.362 1.00 62.94 88 VAL A CA 1
ATOM 711 C C . VAL A 1 88 ? -6.899 5.943 22.943 1.00 62.94 88 VAL A C 1
ATOM 713 O O . VAL A 1 88 ? -6.434 4.821 22.716 1.00 62.94 88 VAL A O 1
ATOM 716 N N . PRO A 1 89 ? -7.061 6.843 21.957 1.00 67.06 89 PRO A N 1
ATOM 717 C CA . PRO A 1 89 ? -6.554 6.612 20.615 1.00 67.06 89 PRO A CA 1
ATOM 718 C C . PRO A 1 89 ? -5.026 6.550 20.680 1.00 67.06 89 PRO A C 1
ATOM 720 O O . PRO A 1 89 ? -4.386 7.536 21.043 1.00 67.06 89 PRO A O 1
ATOM 723 N N . GLN A 1 90 ? -4.427 5.415 20.321 1.00 75.00 90 GLN A N 1
ATOM 724 C CA . GLN A 1 90 ? -2.975 5.301 20.23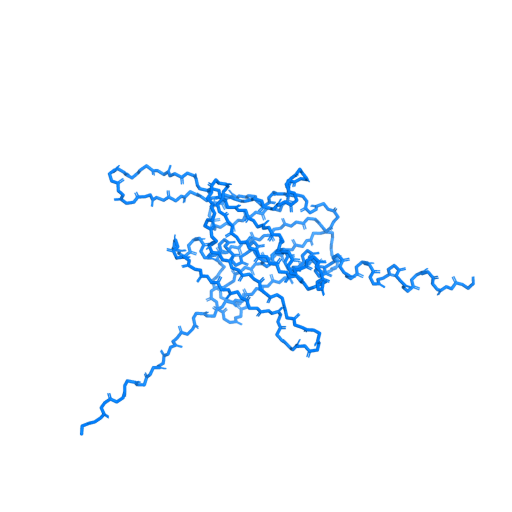7 1.00 75.00 90 GLN A CA 1
ATOM 725 C C . GLN A 1 90 ? -2.548 5.313 18.774 1.00 75.00 90 GLN A C 1
ATOM 727 O O . GLN A 1 90 ? -2.994 4.498 17.964 1.00 75.00 90 GLN A O 1
ATOM 732 N N . ARG A 1 91 ? -1.640 6.228 18.432 1.00 83.94 91 ARG A N 1
ATOM 733 C CA . ARG A 1 91 ? -0.976 6.204 17.132 1.00 83.94 91 ARG A CA 1
ATOM 734 C C . ARG A 1 91 ? 0.004 5.036 17.110 1.00 83.94 91 ARG A C 1
ATOM 736 O O . ARG A 1 91 ? 0.943 5.007 17.899 1.00 83.94 91 ARG A O 1
ATOM 743 N N . ARG A 1 92 ? -0.217 4.081 16.210 1.00 87.81 92 ARG A N 1
ATOM 744 C CA . ARG A 1 92 ? 0.690 2.956 15.972 1.00 87.81 92 ARG A CA 1
ATOM 745 C C . ARG A 1 92 ? 1.420 3.166 14.655 1.00 87.81 92 ARG A C 1
ATOM 747 O O . ARG A 1 92 ? 0.793 3.516 13.654 1.00 87.81 92 ARG A O 1
ATOM 754 N N . GLU A 1 93 ? 2.730 2.969 14.670 1.00 91.31 93 GLU A N 1
ATOM 755 C CA . GLU A 1 93 ? 3.581 3.030 13.484 1.00 91.31 93 GLU A CA 1
ATOM 756 C C . GLU A 1 93 ? 3.890 1.621 12.970 1.00 91.31 93 GLU A C 1
ATOM 758 O O . GLU A 1 93 ? 3.952 0.658 13.737 1.00 91.31 93 GLU A O 1
ATOM 763 N N . PHE A 1 94 ? 4.056 1.515 11.655 1.00 94.00 94 PHE A N 1
ATOM 764 C CA . PHE A 1 94 ? 4.389 0.290 10.950 1.00 94.00 94 PHE A CA 1
ATOM 765 C C . PHE A 1 94 ? 5.465 0.565 9.902 1.00 94.00 94 PHE A C 1
ATOM 767 O O . PHE A 1 94 ? 5.479 1.628 9.281 1.00 94.00 94 PHE A O 1
ATOM 774 N N . LEU A 1 95 ? 6.338 -0.415 9.680 1.00 95.56 95 LEU A N 1
ATOM 775 C CA . LEU A 1 95 ? 7.508 -0.321 8.814 1.00 95.56 95 LEU A CA 1
ATOM 776 C C . LEU A 1 95 ? 7.496 -1.429 7.767 1.00 95.56 95 LEU A C 1
ATOM 778 O O . LEU A 1 95 ? 7.585 -2.602 8.111 1.00 95.56 95 LEU A O 1
ATOM 782 N N . TRP A 1 96 ? 7.470 -1.059 6.493 1.00 96.69 96 TRP A N 1
ATOM 783 C CA . TRP A 1 96 ? 7.797 -1.958 5.396 1.00 96.69 96 TRP A CA 1
ATOM 784 C C . TRP A 1 96 ? 9.312 -2.018 5.198 1.00 96.69 96 TRP A C 1
ATOM 786 O O . TRP A 1 96 ? 9.951 -1.003 4.895 1.00 96.69 96 TRP A O 1
ATOM 796 N N . LYS A 1 97 ? 9.879 -3.218 5.326 1.00 94.00 97 LYS A N 1
ATOM 797 C CA . LYS A 1 97 ? 11.302 -3.518 5.119 1.00 94.00 97 LYS A CA 1
ATOM 798 C C . LYS A 1 97 ? 11.456 -4.539 3.998 1.00 94.00 97 LYS A C 1
ATOM 800 O O . LYS A 1 97 ? 10.600 -5.403 3.832 1.00 94.00 97 LYS A O 1
ATOM 805 N N . ARG A 1 98 ? 12.536 -4.461 3.215 1.00 92.56 98 ARG A N 1
ATOM 806 C CA . ARG A 1 98 ? 12.868 -5.536 2.264 1.00 92.56 98 ARG A CA 1
ATOM 807 C C . ARG A 1 98 ? 13.398 -6.749 3.013 1.00 92.56 98 ARG A C 1
ATOM 809 O O . ARG A 1 98 ? 14.288 -6.588 3.841 1.00 92.56 98 ARG A O 1
ATOM 816 N N . THR A 1 99 ? 12.916 -7.933 2.651 1.00 90.31 99 THR A N 1
ATOM 817 C CA . THR A 1 99 ? 13.453 -9.190 3.187 1.00 90.31 99 THR A CA 1
ATOM 818 C C . THR A 1 99 ? 14.870 -9.435 2.671 1.00 90.31 99 THR A C 1
ATOM 820 O O . THR A 1 99 ? 15.208 -9.034 1.553 1.00 90.31 99 THR A O 1
ATOM 823 N N . GLU A 1 100 ? 15.704 -10.136 3.437 1.00 83.81 100 GLU A N 1
ATOM 824 C CA . GLU A 1 100 ? 17.058 -10.499 2.987 1.00 83.81 100 GLU A CA 1
ATOM 825 C C . GLU A 1 100 ? 17.018 -11.341 1.700 1.00 83.81 100 GLU A C 1
ATOM 827 O O . GLU A 1 100 ? 17.723 -11.058 0.731 1.00 83.81 100 GLU A O 1
ATOM 832 N N . ALA A 1 101 ? 16.076 -12.286 1.608 1.00 80.00 101 ALA A N 1
ATOM 833 C CA . ALA A 1 101 ? 15.850 -13.071 0.393 1.00 80.00 101 ALA A CA 1
ATOM 834 C C . ALA A 1 101 ? 15.504 -12.202 -0.836 1.00 80.00 101 ALA A C 1
ATOM 836 O O . ALA A 1 101 ? 15.864 -12.547 -1.966 1.00 80.00 101 ALA A O 1
ATOM 837 N N . SER A 1 102 ? 14.830 -11.060 -0.646 1.00 81.81 102 SER A N 1
ATOM 838 C CA . SER A 1 102 ? 14.537 -10.107 -1.725 1.00 81.81 102 SER A CA 1
ATOM 839 C C . SER A 1 102 ? 15.801 -9.461 -2.287 1.00 81.81 102 SER A C 1
ATOM 841 O O . SER A 1 102 ? 15.898 -9.244 -3.496 1.00 81.81 102 SER A O 1
ATOM 843 N N . ARG A 1 103 ? 16.774 -9.170 -1.418 1.00 75.19 103 ARG A N 1
ATOM 844 C CA . ARG A 1 103 ? 18.039 -8.525 -1.795 1.00 75.19 103 ARG A CA 1
ATOM 845 C C . ARG A 1 103 ? 18.894 -9.440 -2.667 1.00 75.19 103 ARG A C 1
ATOM 847 O O . ARG A 1 103 ? 19.502 -8.959 -3.614 1.00 75.19 103 ARG A O 1
ATOM 854 N N . VAL A 1 104 ? 18.866 -10.744 -2.390 1.00 75.56 104 VAL A N 1
ATOM 855 C CA . VAL A 1 104 ? 19.624 -11.757 -3.141 1.00 75.56 104 VAL A CA 1
ATOM 856 C C . VAL A 1 104 ? 18.913 -12.164 -4.436 1.00 75.56 104 VAL A C 1
ATOM 858 O O . VAL A 1 104 ? 19.531 -12.240 -5.491 1.00 75.56 104 VAL A O 1
ATOM 861 N N . SER A 1 105 ? 17.601 -12.415 -4.385 1.00 75.56 105 SER A N 1
ATOM 862 C CA . SER A 1 105 ? 16.860 -12.988 -5.524 1.00 75.56 105 SER A CA 1
ATOM 863 C C . SER A 1 105 ? 16.444 -11.978 -6.599 1.00 75.56 105 SER A C 1
ATOM 865 O O . SER A 1 105 ? 15.926 -12.375 -7.645 1.00 75.56 105 SER A O 1
ATOM 867 N N . GLY A 1 106 ? 16.553 -10.673 -6.326 1.00 73.50 106 GLY A N 1
ATOM 868 C CA . GLY A 1 106 ? 16.025 -9.610 -7.190 1.00 73.50 106 GLY A CA 1
ATOM 869 C C . GLY A 1 106 ? 14.488 -9.554 -7.256 1.00 73.50 106 GLY A C 1
ATOM 870 O O . GLY A 1 106 ? 13.915 -8.675 -7.912 1.00 73.50 106 GLY A O 1
ATOM 871 N N . ARG A 1 107 ? 13.778 -10.455 -6.567 1.00 84.12 107 ARG A N 1
ATOM 872 C CA . ARG A 1 107 ? 12.313 -10.436 -6.440 1.00 84.12 107 ARG A CA 1
ATOM 873 C C . ARG A 1 107 ? 11.925 -9.530 -5.287 1.00 84.12 107 ARG A C 1
ATOM 875 O O . ARG A 1 107 ? 12.599 -9.523 -4.264 1.00 84.12 107 ARG A O 1
ATOM 882 N N . LEU A 1 108 ? 10.847 -8.762 -5.433 1.00 89.44 108 LEU A N 1
ATOM 883 C CA . LEU A 1 108 ? 10.378 -7.908 -4.344 1.00 89.44 108 LEU A CA 1
ATOM 884 C C . LEU A 1 108 ? 9.811 -8.781 -3.219 1.00 89.44 108 LEU A C 1
ATOM 886 O O . LEU A 1 108 ? 8.804 -9.453 -3.415 1.00 89.44 108 LEU A O 1
ATOM 890 N N . GLY A 1 109 ? 10.450 -8.752 -2.058 1.00 94.44 109 GLY A N 1
ATOM 891 C CA . GLY A 1 109 ? 9.955 -9.337 -0.821 1.00 94.44 109 GLY A CA 1
ATOM 892 C C . GLY A 1 109 ? 9.920 -8.259 0.248 1.00 94.44 109 GLY A C 1
ATOM 893 O O . GLY A 1 109 ? 10.878 -7.491 0.372 1.00 94.44 109 GLY A O 1
ATOM 894 N N . LEU A 1 110 ? 8.807 -8.167 0.970 1.00 95.62 110 LEU A N 1
ATOM 895 C CA . LEU A 1 110 ? 8.593 -7.139 1.985 1.00 95.62 110 LEU A CA 1
ATOM 896 C C . LEU A 1 110 ? 8.037 -7.745 3.271 1.00 95.62 110 LEU A C 1
ATOM 898 O O . LEU A 1 110 ? 7.192 -8.632 3.222 1.00 95.62 110 LEU A O 1
ATOM 902 N N . GLU A 1 111 ? 8.458 -7.206 4.403 1.00 95.75 111 GLU A N 1
ATOM 903 C CA . GLU A 1 111 ? 7.923 -7.496 5.732 1.00 95.75 111 GLU A CA 1
ATOM 904 C C . GLU A 1 111 ? 7.380 -6.210 6.343 1.00 95.75 111 GLU A C 1
ATOM 906 O O . GLU A 1 111 ? 8.016 -5.158 6.247 1.00 95.75 111 GLU A O 1
ATOM 911 N N . LEU A 1 112 ? 6.196 -6.294 6.943 1.00 96.12 112 LEU A N 1
ATOM 912 C CA . LEU A 1 112 ? 5.590 -5.225 7.720 1.00 96.12 112 LEU A CA 1
ATOM 913 C C . LEU A 1 112 ? 5.842 -5.493 9.199 1.00 96.12 112 LEU A C 1
ATOM 915 O O . LEU A 1 112 ? 5.296 -6.452 9.741 1.00 96.12 112 LEU A O 1
ATOM 919 N N . CYS A 1 113 ? 6.606 -4.629 9.852 1.00 93.75 113 CYS A N 1
ATOM 920 C CA . CYS A 1 113 ? 6.981 -4.769 11.257 1.00 93.75 113 CYS A CA 1
ATOM 921 C C . CYS A 1 113 ? 6.509 -3.566 12.081 1.00 93.75 113 CYS A C 1
ATOM 923 O O . CYS A 1 113 ? 6.189 -2.510 11.532 1.00 93.75 113 CYS A O 1
ATOM 925 N N . GLY A 1 114 ? 6.510 -3.707 13.404 1.00 90.56 114 GLY A N 1
ATOM 926 C CA . GLY A 1 114 ? 6.501 -2.553 14.307 1.00 90.56 114 GLY A CA 1
ATOM 927 C C . GLY A 1 114 ? 7.905 -1.933 14.411 1.00 90.56 114 GLY A C 1
ATOM 928 O O . GLY A 1 114 ? 8.880 -2.603 14.063 1.00 90.56 114 GLY A O 1
ATOM 929 N N . PRO A 1 115 ? 8.035 -0.672 14.863 1.00 82.12 115 PRO A N 1
ATOM 930 C CA . PRO A 1 115 ? 9.337 -0.025 15.035 1.00 82.12 115 PRO A CA 1
ATOM 931 C C . PRO A 1 115 ? 10.220 -0.745 16.054 1.00 82.12 115 PRO A C 1
ATOM 933 O O . PRO A 1 115 ? 11.374 -1.043 15.755 1.00 82.12 115 PRO A O 1
ATOM 936 N N . ASP A 1 116 ? 9.631 -1.096 17.198 1.00 78.88 116 ASP A N 1
ATOM 937 C CA . ASP A 1 116 ? 10.357 -1.602 18.370 1.00 78.88 116 ASP A CA 1
ATOM 938 C C . ASP A 1 116 ? 10.108 -3.093 18.637 1.00 78.88 116 ASP A C 1
ATOM 940 O O . ASP A 1 116 ? 10.583 -3.656 19.620 1.00 78.88 116 ASP A O 1
ATOM 944 N N . THR A 1 117 ? 9.331 -3.748 17.775 1.00 68.81 117 THR A N 1
ATOM 945 C CA . THR A 1 117 ? 8.946 -5.152 17.936 1.00 68.81 117 THR A CA 1
ATOM 946 C C . THR A 1 117 ? 9.591 -6.004 16.857 1.00 68.81 117 THR A C 1
ATOM 948 O O . THR A 1 117 ? 9.508 -5.664 15.675 1.00 68.81 117 THR A O 1
ATOM 951 N N . SER A 1 118 ? 10.087 -7.182 17.233 1.00 75.12 118 SER A N 1
ATOM 952 C CA . SER A 1 118 ? 10.426 -8.254 16.282 1.00 75.12 118 SER A CA 1
ATOM 953 C C . SER A 1 118 ? 9.189 -8.867 15.602 1.00 75.12 118 SER A C 1
ATOM 955 O O . SER A 1 118 ? 9.313 -9.802 14.813 1.00 75.12 118 SER A O 1
ATOM 957 N N . ASP A 1 119 ? 7.993 -8.351 15.899 1.00 86.81 119 ASP A N 1
ATOM 958 C CA . ASP A 1 119 ? 6.734 -8.819 15.339 1.00 86.81 119 ASP A CA 1
ATOM 959 C C . ASP A 1 119 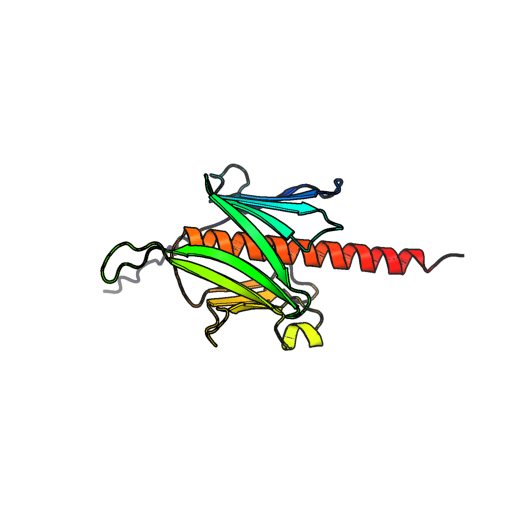? 6.613 -8.477 13.856 1.00 86.81 119 ASP A C 1
ATOM 961 O O . ASP A 1 119 ? 6.667 -7.313 13.442 1.00 86.81 119 ASP A O 1
ATOM 965 N N . ILE A 1 120 ? 6.361 -9.519 13.067 1.00 91.69 120 ILE A N 1
ATOM 966 C CA . ILE A 1 120 ? 6.012 -9.420 11.654 1.00 91.69 120 ILE A CA 1
ATOM 967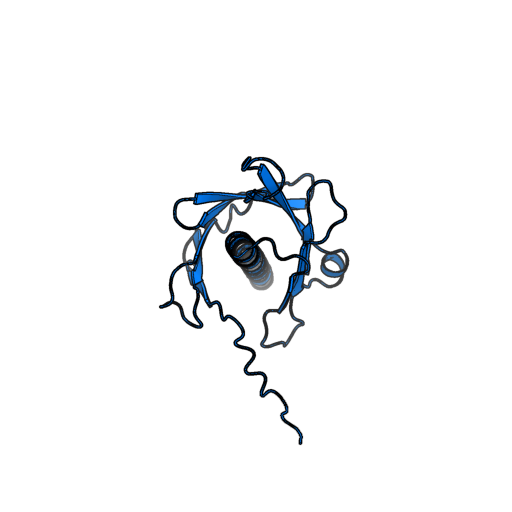 C C . ILE A 1 120 ? 4.489 -9.471 11.545 1.00 91.69 120 ILE A C 1
ATOM 969 O O . ILE A 1 120 ? 3.864 -10.493 11.828 1.00 91.69 120 ILE A O 1
ATOM 973 N N . TYR A 1 121 ? 3.886 -8.373 11.101 1.00 93.38 121 TYR A N 1
ATOM 974 C CA . TYR A 1 121 ? 2.442 -8.242 10.921 1.00 93.38 121 TYR A CA 1
ATOM 975 C C . TYR A 1 121 ? 1.971 -8.789 9.577 1.00 93.38 121 TYR A C 1
ATOM 977 O O . TYR A 1 121 ? 0.890 -9.374 9.480 1.00 93.38 121 TYR A O 1
ATOM 985 N N . ALA A 1 122 ? 2.779 -8.603 8.534 1.00 95.06 122 ALA A N 1
ATOM 986 C CA . ALA A 1 122 ? 2.493 -9.102 7.200 1.00 95.06 122 ALA A CA 1
ATOM 987 C C . ALA A 1 122 ? 3.777 -9.358 6.407 1.00 95.06 122 ALA A C 1
ATOM 989 O O . ALA A 1 122 ? 4.796 -8.709 6.621 1.00 95.06 122 ALA A O 1
ATOM 990 N N . GLU A 1 123 ? 3.701 -10.282 5.457 1.00 95.69 123 GLU A N 1
ATOM 991 C CA . GLU A 1 123 ? 4.797 -10.651 4.566 1.00 95.69 123 GLU A CA 1
ATOM 992 C C . GLU A 1 123 ? 4.294 -10.679 3.129 1.00 95.69 123 GLU A C 1
ATOM 994 O O . GLU A 1 123 ? 3.286 -11.319 2.821 1.00 95.69 123 GLU A O 1
ATOM 999 N N . TYR A 1 124 ? 5.016 -10.026 2.234 1.00 95.31 124 TYR A N 1
ATOM 1000 C CA . TYR A 1 124 ? 4.775 -10.083 0.807 1.00 95.31 124 TYR A CA 1
ATOM 1001 C C . TYR A 1 124 ? 5.905 -10.818 0.102 1.00 95.31 124 TYR A C 1
ATOM 1003 O O . TYR A 1 124 ? 7.081 -10.485 0.251 1.00 95.31 124 TYR A O 1
ATOM 1011 N N . PHE A 1 125 ? 5.515 -11.764 -0.743 1.00 92.88 125 PHE A N 1
ATOM 1012 C CA . PHE A 1 125 ? 6.399 -12.514 -1.618 1.00 92.88 125 PHE A CA 1
ATOM 1013 C C . PHE A 1 125 ? 6.007 -12.219 -3.062 1.00 92.88 125 PHE A C 1
ATOM 1015 O O . PHE A 1 125 ? 4.969 -12.683 -3.542 1.00 92.88 125 PHE A O 1
ATOM 1022 N N . GLY A 1 126 ? 6.826 -11.429 -3.754 1.00 88.50 126 GLY A N 1
ATOM 1023 C CA . GLY A 1 126 ? 6.656 -11.160 -5.175 1.00 88.50 126 GLY A CA 1
ATOM 1024 C C . GLY A 1 126 ? 6.745 -12.441 -5.994 1.00 88.50 126 GLY A C 1
ATOM 1025 O O . GLY A 1 126 ? 7.485 -13.371 -5.660 1.00 88.50 126 GLY A O 1
ATOM 1026 N N . ALA A 1 127 ? 5.972 -12.498 -7.072 1.00 83.56 127 ALA A N 1
ATOM 1027 C CA . ALA A 1 127 ? 5.942 -13.676 -7.915 1.00 83.56 127 ALA A CA 1
ATOM 1028 C C . ALA A 1 127 ? 7.274 -13.925 -8.636 1.00 83.56 127 ALA A C 1
ATOM 1030 O O . ALA A 1 127 ? 8.091 -13.024 -8.850 1.00 83.56 127 ALA A O 1
ATOM 1031 N N . GLY A 1 128 ? 7.487 -15.188 -9.008 1.00 73.12 128 GLY A N 1
ATOM 1032 C CA . GLY A 1 128 ? 8.611 -15.576 -9.848 1.00 73.12 128 GLY A CA 1
ATOM 1033 C C . GLY A 1 128 ? 8.454 -15.122 -11.296 1.00 73.12 128 GLY A C 1
ATOM 1034 O O . GLY A 1 128 ? 7.355 -14.804 -11.746 1.00 73.12 128 GLY A O 1
ATOM 1035 N N . SER A 1 129 ? 9.570 -15.120 -12.028 1.00 67.62 129 SER A N 1
ATOM 1036 C CA . SER A 1 129 ? 9.563 -14.867 -13.473 1.00 67.62 129 SER A CA 1
ATOM 1037 C C . SER A 1 129 ? 8.624 -15.851 -14.183 1.00 67.62 129 SER A C 1
ATOM 1039 O O . SER A 1 129 ? 8.605 -17.029 -13.833 1.00 67.62 129 SER A O 1
ATOM 1041 N N . GLY A 1 130 ? 7.828 -15.365 -15.139 1.00 66.25 130 GLY A N 1
ATOM 1042 C CA . GLY A 1 130 ? 6.856 -16.172 -15.891 1.00 66.25 130 GLY A CA 1
ATOM 1043 C C . GLY A 1 130 ? 5.519 -16.443 -15.182 1.00 66.25 130 GLY A C 1
ATOM 1044 O O . GLY A 1 130 ? 4.643 -17.078 -15.761 1.00 66.25 130 GLY A O 1
ATOM 1045 N N . SER A 1 131 ? 5.322 -15.960 -13.952 1.00 73.62 131 SER A N 1
ATOM 1046 C CA . SER A 1 131 ? 4.040 -16.087 -13.247 1.00 73.62 131 SER A CA 1
ATOM 1047 C C . SER A 1 131 ? 3.006 -15.076 -13.750 1.00 73.62 131 SER A C 1
ATOM 1049 O O . SER A 1 131 ? 3.283 -13.882 -13.814 1.00 73.62 131 SER A O 1
ATOM 1051 N N . LEU A 1 132 ? 1.773 -15.539 -13.984 1.00 75.38 132 LEU A N 1
ATOM 1052 C CA . LEU A 1 132 ? 0.607 -14.678 -14.244 1.00 75.38 132 LEU A CA 1
ATOM 1053 C C . LEU A 1 132 ? 0.106 -13.941 -12.985 1.00 75.38 132 LEU A C 1
ATOM 1055 O O . LEU A 1 132 ? -0.681 -13.003 -13.077 1.00 75.38 132 LEU A O 1
ATOM 1059 N N . LYS A 1 133 ? 0.537 -14.368 -11.792 1.00 79.50 133 LYS A N 1
ATOM 1060 C CA . LYS A 1 133 ? 0.225 -13.715 -10.510 1.00 79.50 133 LYS A CA 1
ATOM 1061 C C . LYS A 1 133 ? 1.287 -12.673 -10.171 1.00 79.50 133 LYS A C 1
ATOM 1063 O O . LYS A 1 133 ? 2.454 -12.894 -10.472 1.00 79.50 133 LYS A O 1
ATOM 1068 N N . ALA A 1 134 ? 0.901 -11.614 -9.455 1.00 77.81 134 ALA A N 1
ATOM 1069 C CA . ALA A 1 134 ? 1.826 -10.577 -8.985 1.00 77.81 134 ALA A CA 1
ATOM 1070 C C . ALA A 1 134 ? 2.640 -10.995 -7.741 1.00 77.81 134 ALA A C 1
ATOM 1072 O O . ALA A 1 134 ? 3.797 -10.601 -7.593 1.00 77.81 134 ALA A O 1
ATOM 1073 N N . GLY A 1 135 ? 2.066 -11.831 -6.869 1.00 90.56 135 GLY A N 1
ATOM 1074 C CA . GLY A 1 135 ? 2.707 -12.300 -5.639 1.00 90.56 135 GLY A CA 1
ATOM 1075 C C . GLY A 1 135 ? 1.709 -12.885 -4.641 1.00 90.56 135 GLY A C 1
ATOM 1076 O O . GLY A 1 135 ? 0.560 -13.166 -4.988 1.00 90.56 135 GLY A O 1
ATOM 1077 N N . LYS A 1 136 ? 2.154 -13.066 -3.396 1.00 92.00 136 LYS A N 1
ATOM 1078 C CA . LYS A 1 136 ? 1.339 -13.515 -2.261 1.00 92.00 136 LYS A CA 1
ATOM 1079 C C . LYS A 1 136 ? 1.590 -12.615 -1.056 1.00 92.00 136 LYS A C 1
ATOM 1081 O O . LYS A 1 136 ? 2.735 -12.450 -0.648 1.00 92.00 136 LYS A O 1
ATOM 1086 N N . LEU A 1 137 ? 0.517 -12.083 -0.476 1.00 93.88 137 LEU A N 1
ATOM 1087 C CA . LEU A 1 137 ? 0.530 -11.424 0.828 1.00 93.88 137 LEU A CA 1
ATOM 1088 C C . LEU A 1 137 ? 0.050 -12.420 1.889 1.00 93.88 137 LEU A C 1
ATOM 1090 O O . LEU A 1 137 ? -0.991 -13.054 1.720 1.00 93.88 137 LEU A O 1
ATOM 1094 N N . ARG A 1 138 ? 0.801 -12.557 2.979 1.00 93.94 138 ARG A N 1
ATOM 1095 C CA . ARG A 1 138 ? 0.404 -13.284 4.183 1.00 93.94 138 ARG A CA 1
ATOM 1096 C C . ARG A 1 138 ? 0.237 -12.276 5.312 1.00 93.94 138 ARG A C 1
ATOM 1098 O O . ARG A 1 138 ? 1.189 -11.586 5.653 1.00 93.94 138 ARG A O 1
ATOM 1105 N N . VAL A 1 139 ? -0.955 -12.207 5.890 1.00 91.88 139 VAL A N 1
ATOM 1106 C CA . VAL A 1 139 ? -1.257 -11.380 7.064 1.00 91.88 139 VAL A CA 1
ATOM 1107 C C . VAL A 1 139 ? -1.195 -12.278 8.298 1.00 91.88 139 VAL A C 1
ATOM 1109 O O . VAL A 1 139 ? -1.832 -13.328 8.309 1.00 91.88 139 VAL A O 1
ATOM 1112 N N . ARG A 1 140 ? -0.391 -11.906 9.299 1.00 88.50 140 ARG A N 1
ATOM 1113 C CA . ARG A 1 140 ? -0.197 -12.685 10.537 1.00 88.50 140 ARG A CA 1
ATOM 1114 C C . ARG A 1 140 ? -1.052 -12.175 11.696 1.00 88.50 140 ARG A C 1
ATOM 1116 O O . ARG A 1 140 ? -1.428 -12.959 12.557 1.00 88.50 140 ARG A O 1
ATOM 1123 N N . PHE A 1 141 ? -1.374 -10.885 11.693 1.00 83.19 141 PHE A N 1
ATOM 1124 C CA . PHE A 1 141 ? -2.198 -10.239 12.711 1.00 83.19 141 PHE A CA 1
ATOM 1125 C C . PHE A 1 141 ? -3.323 -9.466 12.041 1.00 83.19 141 PHE A C 1
ATOM 1127 O O . PHE A 1 141 ? -3.092 -8.807 11.034 1.00 83.19 141 PHE A O 1
ATOM 1134 N N . ASP A 1 142 ? -4.523 -9.521 12.608 1.00 83.75 142 ASP A N 1
ATOM 1135 C CA . ASP A 1 142 ? -5.667 -8.741 12.149 1.00 83.75 142 ASP A CA 1
ATOM 1136 C C . ASP A 1 142 ? -5.958 -7.621 13.152 1.00 83.75 142 ASP A C 1
ATOM 1138 O O . ASP A 1 142 ? -6.394 -7.877 14.272 1.00 83.75 142 ASP A O 1
ATOM 1142 N N . LEU A 1 143 ? -5.676 -6.378 12.756 1.00 83.56 143 LEU A N 1
ATOM 1143 C CA . LEU A 1 143 ? -5.945 -5.179 13.560 1.00 83.56 143 LEU A CA 1
ATOM 1144 C C . LEU A 1 143 ? -7.191 -4.415 13.072 1.00 83.56 143 LEU A C 1
ATOM 1146 O O . LEU A 1 143 ? -7.349 -3.232 13.374 1.00 83.56 143 LEU A O 1
ATOM 1150 N N . GLY A 1 144 ? -8.059 -5.074 12.300 1.00 88.00 144 GLY A N 1
ATOM 1151 C CA . GLY A 1 144 ? -9.297 -4.517 11.765 1.00 88.00 144 GLY A CA 1
ATOM 1152 C C . GLY A 1 144 ? -9.193 -4.026 10.318 1.00 88.00 144 GLY A C 1
ATOM 1153 O O . GLY A 1 144 ? -8.118 -3.927 9.719 1.00 88.00 144 GLY A O 1
ATOM 1154 N N . ASP A 1 145 ? -10.346 -3.695 9.739 1.00 87.81 145 ASP A N 1
ATOM 1155 C CA . ASP A 1 145 ? -10.484 -3.438 8.299 1.00 87.81 145 ASP A CA 1
ATOM 1156 C C . ASP A 1 145 ? -9.764 -2.174 7.823 1.00 87.81 145 ASP A C 1
ATOM 1158 O O . ASP A 1 145 ? -9.176 -2.156 6.738 1.00 87.81 145 ASP A O 1
ATOM 1162 N N . THR A 1 146 ? -9.745 -1.132 8.653 1.00 88.88 146 THR A N 1
ATOM 1163 C CA . THR A 1 146 ? -8.968 0.095 8.424 1.00 88.88 146 THR A CA 1
ATOM 1164 C C . THR A 1 146 ? -7.483 -0.230 8.277 1.00 88.88 146 THR A C 1
ATOM 1166 O O . THR A 1 146 ? -6.817 0.234 7.350 1.00 88.88 146 THR A O 1
ATOM 1169 N N . TRP A 1 147 ? -6.965 -1.091 9.155 1.00 90.94 147 TRP A N 1
ATOM 1170 C CA . TRP A 1 147 ? -5.578 -1.528 9.100 1.00 90.94 147 TRP A CA 1
ATOM 1171 C C . TRP A 1 147 ? -5.311 -2.399 7.869 1.00 90.94 147 TRP A C 1
ATOM 1173 O O . TRP A 1 147 ? -4.372 -2.109 7.130 1.00 90.94 147 TRP A O 1
ATOM 1183 N N . LYS A 1 148 ? -6.164 -3.390 7.567 1.00 91.81 148 LYS A N 1
ATOM 1184 C CA . LYS A 1 148 ? -6.042 -4.209 6.342 1.00 91.81 148 LYS A CA 1
ATOM 1185 C C . LYS A 1 148 ? -6.022 -3.351 5.081 1.00 91.81 148 LYS A C 1
ATOM 1187 O O . LYS A 1 148 ? -5.211 -3.583 4.187 1.00 91.81 148 LYS A O 1
ATOM 1192 N N . THR A 1 149 ? -6.884 -2.338 5.027 1.00 92.56 149 THR A N 1
ATOM 1193 C CA . THR A 1 149 ? -6.941 -1.390 3.912 1.00 92.56 149 THR A CA 1
ATOM 1194 C C . THR A 1 149 ? -5.615 -0.654 3.757 1.00 92.56 149 THR A C 1
ATOM 1196 O O . THR A 1 149 ? -5.068 -0.607 2.657 1.00 92.56 149 THR A O 1
ATOM 1199 N N . MET A 1 150 ? -5.050 -0.144 4.855 1.00 93.94 150 MET A N 1
ATOM 1200 C CA . MET A 1 150 ? -3.739 0.510 4.845 1.00 93.94 150 MET A CA 1
ATOM 1201 C C . MET A 1 150 ? -2.617 -0.441 4.416 1.00 93.94 150 MET A C 1
ATOM 1203 O O . MET A 1 150 ? -1.768 -0.052 3.613 1.00 93.94 150 MET A O 1
ATOM 1207 N N . VAL A 1 151 ? -2.625 -1.695 4.879 1.00 95.31 151 VAL A N 1
ATOM 1208 C CA . VAL A 1 151 ? -1.659 -2.725 4.459 1.00 95.31 151 VAL A CA 1
ATOM 1209 C C . VAL A 1 151 ? -1.733 -2.953 2.952 1.00 95.31 151 VAL A C 1
ATOM 1211 O O . VAL A 1 151 ? -0.710 -2.867 2.277 1.00 95.31 151 VAL A O 1
ATOM 1214 N N . LEU A 1 152 ? -2.929 -3.194 2.407 1.00 95.38 152 LEU A N 1
ATOM 1215 C CA . LEU A 1 152 ? -3.125 -3.431 0.974 1.00 95.38 152 LEU A CA 1
ATOM 1216 C C . LEU A 1 152 ? -2.736 -2.213 0.133 1.00 95.38 152 LEU A C 1
ATOM 1218 O O . LEU A 1 152 ? -2.071 -2.356 -0.894 1.00 95.38 152 LEU A O 1
ATOM 1222 N N . LEU A 1 153 ? -3.119 -1.015 0.573 1.00 95.56 153 LEU A N 1
ATOM 1223 C CA . LEU A 1 153 ? -2.863 0.227 -0.144 1.00 95.56 153 LEU A CA 1
ATOM 1224 C C . LEU A 1 153 ? -1.368 0.575 -0.168 1.00 95.56 153 LEU A C 1
ATOM 1226 O O . LEU A 1 153 ? -0.811 0.840 -1.234 1.00 95.56 153 LEU A O 1
ATOM 1230 N N . THR A 1 154 ? -0.701 0.522 0.989 1.00 97.06 154 THR A N 1
ATOM 1231 C CA . THR A 1 154 ? 0.742 0.796 1.092 1.00 97.06 154 THR A CA 1
ATOM 1232 C C . THR A 1 154 ? 1.567 -0.261 0.365 1.00 97.06 154 THR A C 1
ATOM 1234 O O . THR A 1 154 ? 2.504 0.090 -0.349 1.00 97.06 154 THR A O 1
ATOM 1237 N N . LEU A 1 155 ? 1.183 -1.540 0.445 1.00 97.00 155 LEU A N 1
ATOM 1238 C CA . LEU A 1 155 ? 1.822 -2.601 -0.329 1.00 97.00 155 LEU A CA 1
ATOM 1239 C C . LEU A 1 155 ? 1.681 -2.367 -1.837 1.00 97.00 155 LEU A C 1
ATOM 1241 O O . LEU A 1 155 ? 2.667 -2.463 -2.566 1.00 97.00 155 LEU A O 1
ATOM 1245 N N . SER A 1 156 ? 0.477 -2.025 -2.305 1.00 95.56 156 SER A N 1
ATOM 1246 C CA . SER A 1 156 ? 0.220 -1.740 -3.722 1.00 95.56 156 SER A CA 1
ATOM 1247 C C . SER A 1 156 ? 1.084 -0.583 -4.227 1.00 95.56 156 SER A C 1
ATOM 1249 O O . SER A 1 156 ? 1.673 -0.678 -5.303 1.00 95.56 156 SER A O 1
ATOM 1251 N N . ALA A 1 157 ? 1.238 0.471 -3.419 1.00 95.62 157 ALA A N 1
ATOM 1252 C CA . ALA A 1 157 ? 2.119 1.593 -3.730 1.00 95.62 157 ALA A CA 1
ATOM 1253 C C . ALA A 1 157 ? 3.591 1.178 -3.852 1.00 95.62 157 ALA A C 1
ATOM 1255 O O . ALA A 1 157 ? 4.277 1.599 -4.785 1.00 95.62 157 ALA A O 1
ATOM 1256 N N . LEU A 1 158 ? 4.077 0.304 -2.967 1.00 95.56 158 LEU A N 1
ATOM 1257 C CA . LEU A 1 158 ? 5.451 -0.200 -3.026 1.00 95.56 158 LEU A CA 1
ATOM 1258 C C . LEU A 1 158 ? 5.689 -1.138 -4.216 1.00 95.56 158 LEU A C 1
ATOM 1260 O O . LEU A 1 158 ? 6.747 -1.058 -4.847 1.00 95.56 158 LEU A O 1
ATOM 1264 N N . ILE A 1 159 ? 4.716 -1.989 -4.556 1.00 93.56 159 ILE A N 1
ATOM 1265 C CA . ILE A 1 159 ? 4.769 -2.851 -5.746 1.00 93.56 159 ILE A CA 1
ATOM 1266 C C . ILE A 1 159 ? 4.826 -1.994 -7.014 1.00 93.56 159 ILE A C 1
ATOM 1268 O O . ILE A 1 159 ? 5.700 -2.206 -7.856 1.00 93.56 159 ILE A O 1
ATOM 1272 N N . GLU A 1 160 ? 3.943 -1.003 -7.139 1.00 92.75 160 GLU A N 1
ATOM 1273 C CA . GLU A 1 160 ? 3.899 -0.131 -8.314 1.00 92.75 160 GLU A CA 1
ATOM 1274 C C . GLU A 1 160 ? 5.157 0.738 -8.420 1.00 92.75 160 GLU A C 1
ATOM 1276 O O . GLU A 1 160 ? 5.753 0.828 -9.495 1.00 92.75 160 GLU A O 1
ATOM 1281 N N . LYS A 1 161 ? 5.647 1.292 -7.301 1.00 92.00 161 LYS A N 1
ATOM 1282 C CA . LYS A 1 161 ? 6.945 1.984 -7.252 1.00 92.00 161 LYS A CA 1
ATOM 1283 C C . LYS A 1 161 ? 8.060 1.094 -7.807 1.00 92.00 161 LYS A C 1
ATOM 1285 O O . LYS A 1 161 ? 8.872 1.545 -8.617 1.00 92.00 161 LYS A O 1
ATOM 1290 N N . GLU A 1 162 ? 8.140 -0.153 -7.350 1.00 90.12 162 GLU A N 1
ATOM 1291 C CA . GLU A 1 162 ? 9.175 -1.094 -7.778 1.00 90.12 162 GLU A CA 1
ATOM 1292 C C . GLU A 1 162 ? 9.034 -1.456 -9.264 1.00 90.12 162 GLU A C 1
ATOM 1294 O O . GLU A 1 162 ? 10.037 -1.494 -9.981 1.00 90.12 162 GLU A O 1
ATOM 1299 N N . ARG A 1 163 ? 7.803 -1.651 -9.753 1.00 88.06 163 ARG A N 1
ATOM 1300 C CA . ARG A 1 163 ? 7.516 -1.878 -11.176 1.00 88.06 163 ARG A CA 1
ATOM 1301 C C . ARG A 1 163 ? 7.999 -0.706 -12.030 1.00 88.06 163 ARG A C 1
ATOM 1303 O O . ARG A 1 163 ? 8.707 -0.916 -13.014 1.00 88.06 163 ARG A O 1
ATOM 1310 N N . GLN A 1 164 ? 7.684 0.525 -11.630 1.00 88.56 164 GLN A N 1
ATOM 1311 C CA . GLN A 1 164 ? 8.116 1.738 -12.327 1.00 88.56 164 GLN A CA 1
ATOM 1312 C C . GLN A 1 164 ? 9.636 1.925 -12.286 1.00 88.56 164 GLN A C 1
ATOM 1314 O O . GLN A 1 164 ? 10.237 2.315 -13.286 1.00 88.56 164 GLN A O 1
ATOM 1319 N N . ARG A 1 165 ? 10.281 1.608 -11.154 1.00 87.44 165 ARG A N 1
ATOM 1320 C CA . ARG A 1 165 ? 11.746 1.617 -11.026 1.00 87.44 165 ARG A CA 1
ATOM 1321 C C . ARG A 1 165 ? 12.391 0.662 -12.032 1.00 87.44 165 ARG A C 1
ATOM 1323 O O . ARG A 1 165 ? 13.329 1.058 -12.717 1.00 87.44 165 ARG A O 1
ATOM 1330 N N . ARG A 1 166 ? 11.872 -0.565 -12.147 1.00 85.31 166 ARG A N 1
ATOM 1331 C CA . ARG A 1 166 ? 12.354 -1.571 -13.110 1.00 85.31 166 ARG A CA 1
ATOM 1332 C C . ARG A 1 166 ? 12.120 -1.146 -14.554 1.00 85.31 166 ARG A C 1
ATOM 1334 O O . ARG A 1 166 ? 13.028 -1.277 -15.362 1.00 85.31 166 ARG A O 1
ATOM 1341 N N . ALA A 1 167 ? 10.947 -0.592 -14.865 1.00 84.31 167 ALA A N 1
ATOM 1342 C CA . ALA A 1 167 ? 10.637 -0.099 -16.207 1.00 84.31 167 ALA A CA 1
ATOM 1343 C C . ALA A 1 167 ? 11.626 0.989 -16.659 1.00 84.31 167 ALA A C 1
ATOM 1345 O O . ALA A 1 167 ? 12.097 0.950 -17.792 1.00 84.31 167 ALA A O 1
ATOM 1346 N N . ARG A 1 168 ? 12.008 1.905 -15.756 1.00 83.38 168 ARG A N 1
ATOM 1347 C CA . ARG A 1 168 ? 13.039 2.917 -16.037 1.00 83.38 168 ARG A CA 1
ATOM 1348 C C . ARG A 1 168 ? 14.412 2.295 -16.281 1.00 83.38 168 ARG A C 1
ATOM 1350 O O . ARG A 1 168 ? 15.049 2.659 -17.257 1.00 83.38 168 ARG A O 1
ATOM 1357 N N . GLN A 1 169 ? 14.829 1.338 -15.449 1.00 79.56 169 GLN A N 1
ATOM 1358 C CA . GLN A 1 169 ? 16.118 0.646 -15.606 1.00 79.56 169 GLN A CA 1
ATOM 1359 C C . GLN A 1 169 ? 16.199 -0.185 -16.896 1.00 79.56 169 GLN A C 1
ATOM 1361 O O . GLN A 1 169 ? 17.246 -0.208 -17.538 1.00 79.56 169 GLN A O 1
ATOM 1366 N N . GLY A 1 170 ? 15.095 -0.827 -17.292 1.00 63.50 170 GLY A N 1
ATOM 1367 C CA . GLY A 1 170 ? 14.986 -1.552 -18.561 1.00 63.50 170 GLY A CA 1
ATOM 1368 C C . GLY A 1 170 ? 15.012 -0.629 -19.784 1.00 63.50 170 GLY A C 1
ATOM 1369 O O . GLY A 1 170 ? 15.604 -0.972 -20.800 1.00 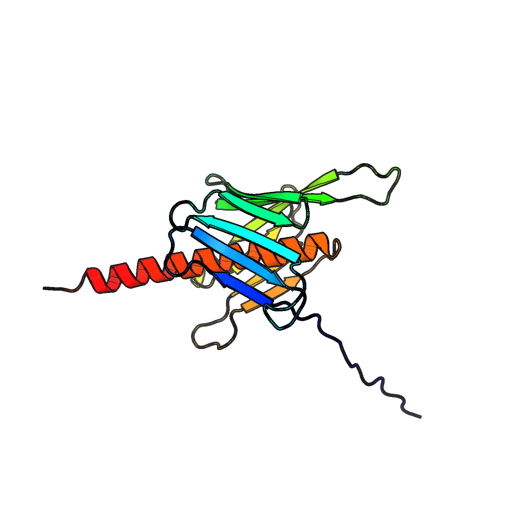63.50 170 GLY A O 1
ATOM 1370 N N . HIS A 1 171 ? 14.441 0.577 -19.678 1.00 47.50 171 HIS A N 1
ATOM 1371 C CA . HIS A 1 171 ? 14.574 1.608 -20.715 1.00 47.50 171 HIS A CA 1
ATOM 1372 C C . HIS A 1 171 ? 16.022 2.096 -20.866 1.00 47.50 171 HIS A C 1
ATOM 1374 O O . HIS A 1 171 ? 16.479 2.334 -21.980 1.00 47.50 171 HIS A O 1
ATOM 1380 N N . THR A 1 172 ? 16.772 2.197 -19.763 1.00 43.19 172 THR A N 1
ATOM 1381 C CA . THR A 1 172 ? 18.185 2.607 -19.807 1.00 43.19 172 THR A CA 1
ATOM 1382 C C . THR A 1 172 ? 19.075 1.565 -20.490 1.00 43.19 172 THR A C 1
ATOM 1384 O O . THR A 1 172 ? 20.084 1.929 -21.080 1.00 43.19 172 THR A O 1
ATOM 1387 N N . SER A 1 173 ? 18.707 0.278 -20.454 1.00 36.12 173 SER A N 1
ATOM 1388 C CA . SER A 1 173 ? 19.496 -0.788 -21.094 1.00 36.12 173 SER A CA 1
ATOM 1389 C C . SER A 1 173 ? 19.345 -0.802 -22.620 1.00 36.12 173 SER A C 1
ATOM 1391 O O . SER A 1 173 ? 20.287 -1.165 -23.312 1.00 36.12 173 SER A O 1
ATOM 1393 N N . ILE A 1 174 ? 18.194 -0.372 -23.147 1.00 39.41 174 ILE A N 1
ATOM 1394 C CA . ILE A 1 174 ? 17.967 -0.245 -24.597 1.00 39.41 174 ILE A CA 1
ATOM 1395 C C . ILE A 1 174 ? 18.601 1.048 -25.136 1.00 39.41 174 ILE A C 1
ATOM 1397 O O . ILE A 1 174 ? 19.144 1.050 -26.233 1.00 39.41 174 ILE A O 1
ATOM 1401 N N . ALA A 1 175 ? 18.613 2.130 -24.350 1.00 36.38 175 ALA A N 1
ATOM 1402 C CA . ALA A 1 175 ? 19.187 3.415 -24.763 1.00 36.38 175 ALA A CA 1
ATOM 1403 C C . ALA A 1 175 ? 20.733 3.463 -24.784 1.00 36.38 175 ALA A C 1
ATOM 1405 O O . ALA A 1 175 ? 21.292 4.442 -25.264 1.00 36.38 175 ALA A O 1
ATOM 1406 N N . MET A 1 176 ? 21.427 2.436 -24.275 1.00 35.38 176 MET A N 1
ATOM 1407 C CA . MET A 1 176 ? 22.898 2.321 -24.336 1.00 35.38 176 MET A CA 1
ATOM 1408 C C . MET A 1 176 ? 23.390 1.472 -25.521 1.00 35.38 176 MET A C 1
ATOM 1410 O O . MET A 1 176 ? 24.582 1.194 -25.624 1.00 35.38 176 ME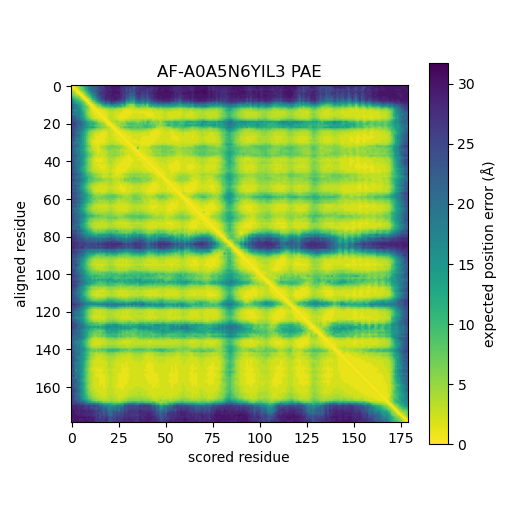T A O 1
ATOM 1414 N N . LEU A 1 177 ? 22.486 1.057 -26.415 1.00 37.44 177 LEU A N 1
ATOM 1415 C CA . LEU A 1 177 ? 22.811 0.360 -27.657 1.00 37.44 177 LEU A CA 1
ATOM 1416 C C . LEU A 1 177 ? 22.341 1.188 -28.853 1.00 37.44 177 LEU A C 1
ATOM 1418 O O . LEU A 1 177 ? 21.249 0.987 -29.380 1.00 37.44 177 LEU A O 1
ATOM 1422 N N . GLY A 1 178 ? 23.204 2.096 -29.295 1.00 29.45 178 GLY A N 1
ATOM 1423 C CA . GLY A 1 178 ? 23.204 2.556 -30.677 1.00 29.45 178 GLY A CA 1
ATOM 1424 C C . GLY A 1 178 ? 23.836 3.929 -30.872 1.00 29.45 178 GLY A C 1
ATOM 1425 O O . GLY A 1 178 ? 23.716 4.782 -29.991 1.00 29.45 178 GLY A O 1
ATOM 1426 N N . PRO A 1 179 ? 24.325 4.202 -32.088 1.00 41.19 179 PRO A N 1
ATOM 1427 C CA . PRO A 1 179 ? 25.265 3.438 -32.911 1.00 41.19 179 PRO A CA 1
ATOM 1428 C C . PRO A 1 179 ? 26.733 3.829 -32.653 1.00 41.19 179 PRO A C 1
ATOM 1430 O O . PRO A 1 179 ? 26.982 4.903 -32.062 1.00 41.19 179 PRO A O 1
#

Sequence (179 aa):
MTIAPKNDEHYSRYFVHINGLFHDNTDITLHASDSKNGRILGSCRFNKFHTTRMHLTLGDQQSYLMFSPQSGCYSWSLMVIRHTEGKVPQRREFLWKRTEASRVSGRLGLELCGPDTSDIYAEYFGAGSGSLKAGKLRVRFDLGDTWKTMVLLTLSALIEKERQRRARQGHTSIAMLGP

Secondary structure (DSSP, 8-state):
----------PPP-EEEEE-TTSSEEEEEEESSSSTTSPEEEEEEEESS-TTEEEEEETTEEEEEEEETTTTEEEEEEEEE--SSS--EEEEEEEEEE-HHHHHHSS-EEEEE-SS---EEEEEEEPPTT-SS-EEEEE-----HHHHHHHHHHHHHHHHHHHHHHHHHHHHHHTT---

pLDDT: mean 81.74, std 17.99, range [29.12, 97.25]

Radius of gyration: 18.51 Å; Cα contacts (8 Å, |Δi|>4): 293; chains: 1; bounding box: 50×51×63 Å

Mean predicted aligned error: 8.87 Å

Foldseek 3Di:
DDPDPPPPPPDFDKDWDWDAPPHQKIKIWIARDNDPVHDTQWMWMDGLVGLQWIWIGGPPDIWIFGQDPVQRKTKIWDFAQDPPDDRDTDIFMKIWDFDP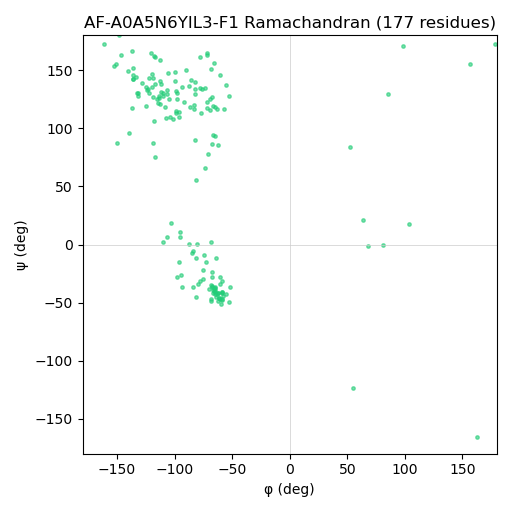CCVVVVWGKIFIDGPPDPDTQKIWGADDPPDPDGTDIDGPDDRDDNVVSVVVRVVVSVSVSVVSVVVVVVVVVVVVDDD

Nearest PDB structures (foldseek):
  4to7-assembly1_A-2  TM=4.218E-01  e=7.233E+00  Chlamydomonas reinhardtii

Organism: NCBI:txid656916